Protein AF-A0A554R1F8-F1 (afdb_monomer)

pLDDT: mean 87.48, std 8.61, range [54.53, 96.75]

Solvent-accessible surface area (backbone atoms only — not comparable to full-atom values): 13982 Å² total; per-residue (Å²): 137,71,56,56,46,82,89,28,51,70,59,48,63,72,52,26,80,58,37,71,47,51,65,74,76,44,85,81,65,54,43,91,77,74,52,36,22,42,57,68,42,50,18,64,66,34,67,47,57,59,64,58,54,53,50,50,48,70,76,40,40,69,65,32,44,76,40,50,35,47,76,41,45,45,72,56,43,38,70,76,65,43,88,63,90,87,58,62,95,81,55,62,60,47,50,36,30,22,56,32,21,48,43,48,47,27,38,49,41,78,85,23,68,51,16,46,51,41,42,50,54,54,50,53,51,50,50,59,68,67,47,75,74,80,74,48,73,67,53,52,51,50,53,52,49,54,53,51,54,50,54,50,49,54,54,52,52,53,51,55,49,50,56,50,50,52,58,50,49,54,52,50,50,59,53,46,53,72,57,62,80,55,79,53,55,32,37,70,66,58,48,22,62,75,68,77,44,79,73,48,71,73,54,45,52,54,30,49,54,44,27,52,50,55,28,54,77,70,73,49,78,71,46,76,42,85,38,98,90,73,45,75,38,60,24,45,47,52,70,47,50,54,55,19,50,66,75,68,106

Foldseek 3Di:
DALQDPVNLVVLVVLLVVLVLLVVLDDQDAFPVLFKDWLVSLCVSQVHDSVLVVVCCVVVVPSLVVQPKDKDAPVVCCVVRNDDPPDDPPDRIIIIHGSSSSLSVLSNDPPGPSSVSSVVVSVVVVVVVVDDDPQDPVNVVVVVVVVVVVVVVVVVVVVVVVVVVVVVVVVVVVVVCVVPVPPQKDFLLRLCVVVVHDNDPVLSVQLLVQLVVLCVVVVHDWDWDQDPPPGTTTIDGSVSSVVSRVVSD

Nearest PDB structures (foldseek):
  3j6d-assembly1_a  TM=4.753E-01  e=1.857E+00  Salmonella enterica subsp. enterica serovar Typhimurium str. LT2
  8axn-assembly1_a  TM=4.458E-01  e=9.948E+00  Shigella flexneri
  5zhv-assembly1_B  TM=4.120E-01  e=7.029E+00  Mycobacterium tuberculosis H37Rv

Radius of gyration: 51.72 Å; Cα contacts (8 Å, |Δi|>4): 239; chains: 1; bounding box: 91×40×126 Å

Structure (mmCIF, N/CA/C/O backbone):
data_AF-A0A554R1F8-F1
#
_entry.id   AF-A0A554R1F8-F1
#
loop_
_atom_site.group_PDB
_atom_site.id
_atom_site.type_symbol
_atom_site.label_atom_id
_atom_site.label_alt_id
_atom_site.label_comp_id
_atom_site.label_asym_id
_atom_site.label_entity_id
_atom_site.label_seq_id
_atom_site.pdbx_PDB_ins_code
_atom_site.Cartn_x
_atom_site.Cartn_y
_atom_site.Cartn_z
_atom_site.occupancy
_atom_site.B_iso_or_equiv
_atom_site.auth_seq_id
_atom_site.auth_comp_id
_atom_site.auth_asym_id
_atom_site.auth_atom_id
_atom_site.pdbx_PDB_model_num
ATOM 1 N N . MET A 1 1 ? -14.638 -10.876 2.724 1.00 79.56 1 MET A N 1
ATOM 2 C CA . MET A 1 1 ? -13.528 -11.266 3.617 1.00 79.56 1 MET A CA 1
ATOM 3 C C . MET A 1 1 ? -14.027 -11.248 5.060 1.00 79.56 1 MET A C 1
ATOM 5 O O . MET A 1 1 ? -14.747 -10.320 5.399 1.00 79.56 1 MET A O 1
ATOM 9 N N . ASP A 1 2 ? -13.717 -12.256 5.884 1.00 88.19 2 ASP A N 1
ATOM 10 C CA . ASP A 1 2 ? -14.172 -12.319 7.287 1.00 88.19 2 ASP A CA 1
ATOM 11 C C . ASP A 1 2 ? -13.025 -11.958 8.246 1.00 88.19 2 ASP A C 1
ATOM 13 O O . ASP A 1 2 ? -12.029 -12.671 8.315 1.00 88.19 2 ASP A O 1
ATOM 17 N N . LEU A 1 3 ? -13.161 -10.845 8.975 1.00 89.25 3 LEU A N 1
ATOM 18 C CA . LEU A 1 3 ? -12.156 -10.347 9.928 1.00 89.25 3 LEU A CA 1
ATOM 19 C C . LEU A 1 3 ? -12.271 -10.984 11.328 1.00 89.25 3 LEU A C 1
ATOM 21 O O . LEU A 1 3 ? -11.397 -10.774 12.173 1.00 89.25 3 LEU A O 1
ATOM 25 N N . THR A 1 4 ? -13.325 -11.772 11.581 1.00 89.31 4 THR A N 1
ATOM 26 C C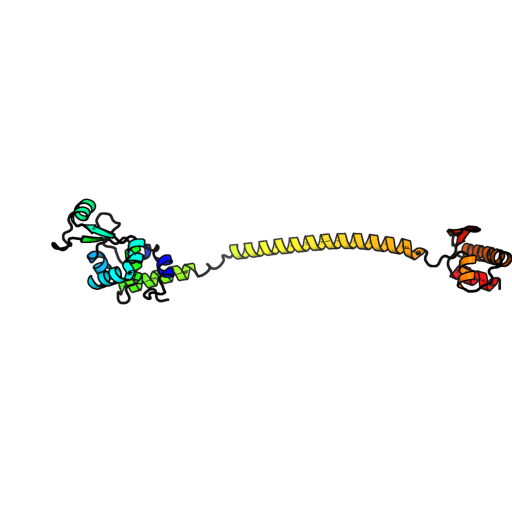A . THR A 1 4 ? -13.606 -12.362 12.903 1.00 89.31 4 THR A CA 1
ATOM 27 C C . THR A 1 4 ? -12.801 -13.631 13.179 1.00 89.31 4 THR A C 1
ATOM 29 O O . THR A 1 4 ? -12.685 -14.058 14.326 1.00 89.31 4 THR A O 1
ATOM 32 N N . ILE A 1 5 ? -12.223 -14.243 12.143 1.00 90.69 5 ILE A N 1
ATOM 33 C CA . ILE A 1 5 ? -11.449 -15.480 12.272 1.00 90.69 5 ILE A CA 1
ATOM 34 C C . ILE A 1 5 ? -10.016 -15.206 12.767 1.00 90.69 5 ILE A C 1
ATOM 36 O O . ILE A 1 5 ? -9.456 -14.141 12.489 1.00 90.69 5 ILE A O 1
ATOM 40 N N . PRO A 1 6 ? -9.364 -16.164 13.455 1.00 86.75 6 PRO A N 1
ATOM 41 C CA . PRO A 1 6 ? -7.981 -16.000 13.914 1.00 86.75 6 PRO A CA 1
ATOM 42 C C . PRO A 1 6 ? -6.971 -15.749 12.783 1.00 86.75 6 PRO A C 1
ATOM 44 O O . PRO A 1 6 ? -6.039 -14.970 12.953 1.00 86.75 6 PRO A O 1
ATOM 47 N N . ALA A 1 7 ? -7.183 -16.352 11.607 1.00 90.38 7 ALA A N 1
ATOM 48 C CA . ALA A 1 7 ? -6.293 -16.211 10.451 1.00 90.38 7 ALA A CA 1
ATOM 49 C C . ALA A 1 7 ? -6.264 -14.792 9.846 1.00 90.38 7 ALA A C 1
ATOM 51 O O . ALA A 1 7 ? -5.364 -14.484 9.073 1.00 90.38 7 ALA A O 1
ATOM 52 N N . ALA A 1 8 ? -7.221 -13.926 10.199 1.00 92.00 8 ALA A N 1
ATOM 53 C CA . ALA A 1 8 ? -7.337 -12.574 9.654 1.00 92.00 8 ALA A CA 1
ATOM 54 C C . ALA A 1 8 ? -6.498 -11.518 10.407 1.00 92.00 8 ALA A C 1
ATOM 56 O O . ALA A 1 8 ? -6.679 -10.318 10.189 1.00 92.00 8 ALA A O 1
ATOM 57 N N . ARG A 1 9 ? -5.610 -11.935 11.324 1.00 91.50 9 ARG A N 1
ATOM 58 C CA . ARG A 1 9 ? -4.831 -11.027 12.188 1.00 91.50 9 ARG A CA 1
ATOM 59 C C . ARG A 1 9 ? -4.054 -9.978 11.392 1.00 91.50 9 ARG A C 1
ATOM 61 O O . ARG A 1 9 ? -4.196 -8.793 11.666 1.00 91.50 9 ARG A O 1
ATOM 68 N N . THR A 1 10 ? -3.319 -10.391 10.360 1.00 92.44 10 THR A N 1
ATOM 69 C CA . THR A 1 10 ? -2.513 -9.479 9.530 1.00 92.44 10 THR A CA 1
ATOM 70 C C . THR A 1 10 ? -3.352 -8.370 8.898 1.00 92.44 10 THR A C 1
ATOM 72 O O . THR A 1 10 ? -2.946 -7.209 8.857 1.00 92.44 10 THR A O 1
ATOM 75 N N . GLN A 1 11 ? -4.549 -8.703 8.424 1.00 92.12 11 GLN A N 1
ATOM 76 C CA . GLN A 1 11 ? -5.418 -7.713 7.805 1.00 92.12 11 GLN A CA 1
ATOM 77 C C . GLN A 1 11 ? -6.085 -6.819 8.841 1.00 92.12 11 GLN A C 1
ATOM 79 O O . GLN A 1 11 ? -6.175 -5.610 8.629 1.00 92.12 11 GLN A O 1
ATOM 84 N N . ARG A 1 12 ? -6.455 -7.366 10.008 1.00 94.31 12 ARG A N 1
ATOM 85 C CA . ARG A 1 12 ? -6.868 -6.523 11.131 1.00 94.31 12 ARG A CA 1
ATOM 86 C C . ARG A 1 12 ? -5.765 -5.517 11.472 1.00 94.31 12 ARG A C 1
ATOM 88 O O . ARG A 1 12 ? -6.066 -4.345 11.657 1.00 94.31 12 ARG A O 1
ATOM 95 N N . ASP A 1 13 ? -4.493 -5.913 11.510 1.00 93.62 13 ASP A N 1
ATOM 96 C CA . ASP A 1 13 ? -3.368 -5.008 11.813 1.00 93.62 13 ASP A CA 1
ATOM 97 C C . ASP A 1 13 ? -3.264 -3.845 10.816 1.00 93.62 13 ASP A C 1
ATOM 99 O O . ASP A 1 13 ? -3.066 -2.703 11.225 1.00 93.62 13 ASP A O 1
ATOM 103 N N . THR A 1 14 ? -3.504 -4.104 9.529 1.00 92.69 14 THR A N 1
ATOM 104 C CA . THR A 1 14 ? -3.537 -3.055 8.492 1.00 92.69 14 THR A CA 1
ATOM 105 C C . THR A 1 14 ? -4.714 -2.090 8.679 1.00 92.69 14 THR A C 1
ATOM 107 O O . THR A 1 14 ? -4.581 -0.885 8.461 1.00 92.69 14 THR A O 1
ATOM 110 N N . LEU A 1 15 ? -5.865 -2.600 9.123 1.00 93.75 15 LEU A N 1
ATOM 111 C CA . LEU A 1 15 ? -7.097 -1.824 9.288 1.00 93.75 15 LEU A CA 1
ATOM 112 C C . LEU A 1 15 ? -7.220 -1.134 10.658 1.00 93.75 15 LEU A C 1
ATOM 114 O O . LEU A 1 15 ? -8.008 -0.201 10.790 1.00 93.75 15 LEU A O 1
ATOM 118 N N . ALA A 1 16 ? -6.425 -1.526 11.661 1.00 93.12 16 ALA A N 1
ATOM 119 C CA . ALA A 1 16 ? -6.465 -1.009 13.039 1.00 93.12 16 ALA A CA 1
ATOM 120 C C . ALA A 1 16 ? -6.498 0.519 13.119 1.00 93.12 16 ALA A C 1
ATOM 122 O O . ALA A 1 16 ? -7.211 1.108 13.929 1.00 93.12 16 ALA A O 1
ATOM 123 N N . ALA A 1 17 ? -5.664 1.146 12.288 1.00 93.31 17 ALA A N 1
ATOM 124 C CA . ALA A 1 17 ? -5.414 2.577 12.313 1.00 93.31 17 ALA A CA 1
ATOM 125 C C . ALA A 1 17 ? -6.583 3.398 11.745 1.00 93.31 17 ALA A C 1
ATOM 127 O O . ALA A 1 17 ? -6.616 4.610 11.948 1.00 93.31 17 ALA A O 1
ATOM 128 N N . ARG A 1 18 ? -7.550 2.755 11.074 1.00 93.62 18 ARG A N 1
ATOM 129 C CA . ARG A 1 18 ? -8.724 3.381 10.445 1.00 93.62 18 ARG A CA 1
ATOM 130 C C . ARG A 1 18 ? -9.818 3.716 11.463 1.00 93.62 18 ARG A C 1
ATOM 132 O O . ARG A 1 18 ? -10.974 3.308 11.339 1.00 93.62 18 ARG A O 1
ATOM 139 N N . THR A 1 19 ? -9.438 4.442 12.507 1.00 94.56 19 THR A N 1
ATOM 140 C CA . THR A 1 19 ? -10.312 4.764 13.642 1.00 94.56 19 THR A CA 1
ATOM 141 C C . THR A 1 19 ? -11.449 5.723 13.287 1.00 94.56 19 THR A C 1
ATOM 143 O O . THR A 1 19 ? -12.476 5.726 13.961 1.00 94.56 19 THR A O 1
ATOM 146 N N . GLU A 1 20 ? -11.315 6.479 12.194 1.00 93.12 20 GLU A N 1
ATOM 147 C CA . GLU A 1 20 ? -12.329 7.394 11.662 1.00 93.12 20 GLU A CA 1
ATOM 148 C C . GLU A 1 20 ? -13.642 6.693 11.288 1.00 93.12 20 GLU A C 1
ATOM 150 O O . GLU A 1 20 ? -14.685 7.335 11.173 1.00 93.12 20 GLU A O 1
ATOM 155 N N . VAL A 1 21 ? -13.613 5.371 11.093 1.00 94.69 21 VAL A N 1
ATOM 156 C CA . VAL A 1 21 ? -14.812 4.587 10.785 1.00 94.69 21 VAL A CA 1
ATOM 157 C C . VAL A 1 21 ? -15.778 4.544 11.967 1.00 94.69 21 VAL A C 1
ATOM 159 O O . VAL A 1 21 ? -16.986 4.498 11.748 1.00 94.69 21 VAL A O 1
ATOM 162 N N . LEU A 1 22 ? -15.280 4.611 13.204 1.00 94.62 22 LEU A N 1
ATOM 163 C CA . LEU A 1 22 ? -16.135 4.575 14.391 1.00 94.62 22 LEU A CA 1
ATOM 164 C C . LEU A 1 22 ? -17.116 5.757 14.415 1.00 94.62 22 LEU A C 1
ATOM 166 O O . LEU A 1 22 ? -18.306 5.539 14.631 1.00 94.62 22 LEU A O 1
ATOM 170 N N . ASP A 1 23 ? -16.649 6.969 14.088 1.00 93.31 23 ASP A N 1
ATOM 171 C CA . ASP A 1 23 ? -17.488 8.182 14.084 1.00 93.31 23 ASP A CA 1
ATOM 172 C C . ASP A 1 23 ? -18.551 8.168 12.979 1.00 93.31 23 ASP A C 1
ATOM 174 O O . ASP A 1 23 ? -19.590 8.812 13.107 1.00 93.31 23 ASP A O 1
ATOM 178 N N . LYS A 1 24 ? -18.303 7.440 11.882 1.00 91.56 24 LYS A N 1
ATOM 179 C CA . LYS A 1 24 ? -19.266 7.316 10.777 1.00 91.56 24 LYS A CA 1
ATOM 180 C C . LYS A 1 24 ? -20.461 6.446 11.141 1.00 91.56 24 LYS A C 1
ATOM 182 O O . LYS A 1 24 ? -21.525 6.620 10.557 1.00 91.56 24 LYS A O 1
ATOM 187 N N . VAL A 1 25 ? -20.275 5.501 12.062 1.00 93.00 25 VAL A N 1
ATOM 188 C CA . VAL A 1 25 ? -21.319 4.547 12.446 1.00 93.00 25 VAL A CA 1
ATOM 189 C C . VAL A 1 25 ? -22.163 5.093 13.591 1.00 93.00 25 VAL A C 1
ATOM 191 O O . VAL A 1 25 ? -23.389 5.016 13.541 1.00 93.00 25 VAL A O 1
ATOM 194 N N . LYS A 1 26 ? -21.528 5.623 14.641 1.00 90.56 26 LYS A N 1
ATOM 195 C CA . LYS A 1 26 ? -22.227 6.083 15.846 1.00 90.56 26 LYS A CA 1
ATOM 196 C C . LYS A 1 26 ? -21.359 7.077 16.614 1.00 90.56 26 LYS A C 1
ATOM 198 O O . LYS A 1 26 ? -20.135 7.026 16.549 1.00 90.56 26 LYS A O 1
ATOM 203 N N . VAL A 1 27 ? -21.991 7.967 17.377 1.00 90.00 27 VAL A N 1
ATOM 204 C CA . VAL A 1 27 ? -21.267 8.887 18.265 1.00 90.00 27 VAL A CA 1
ATOM 205 C C . VAL A 1 27 ? -20.600 8.087 19.385 1.00 90.00 27 VAL A C 1
ATOM 207 O O . VAL A 1 27 ? -21.260 7.318 20.088 1.00 90.00 27 VAL A O 1
ATOM 210 N N . LEU A 1 28 ? -19.288 8.262 19.543 1.00 88.50 28 LEU A N 1
ATOM 211 C CA . LEU A 1 28 ? -18.518 7.643 20.617 1.00 88.50 28 LEU A CA 1
ATOM 212 C C . LEU A 1 28 ? -18.782 8.363 21.941 1.00 88.50 28 LEU A C 1
ATOM 214 O O . LEU A 1 28 ? -18.666 9.582 22.029 1.00 88.50 28 LEU A O 1
ATOM 218 N N . SER A 1 29 ? -19.089 7.597 22.986 1.00 87.00 29 SER A N 1
ATOM 219 C CA . SER A 1 29 ? -19.040 8.094 24.361 1.00 87.00 29 SER A CA 1
ATOM 220 C C . SER A 1 29 ? -17.650 7.806 24.913 1.00 87.00 29 SER A C 1
ATOM 222 O O . SER A 1 29 ? -17.340 6.658 25.232 1.00 87.00 29 SER A O 1
ATOM 224 N N . LEU A 1 30 ? -16.814 8.838 24.961 1.00 90.19 30 LEU A N 1
ATOM 225 C CA . LEU A 1 30 ? -15.466 8.772 25.516 1.00 90.19 30 LEU A CA 1
ATOM 226 C C . LEU A 1 30 ? -15.447 9.335 26.941 1.00 90.19 30 LEU A C 1
ATOM 228 O O . LEU A 1 30 ? -16.434 9.882 27.442 1.00 90.19 30 LEU A O 1
ATOM 232 N N . LEU A 1 31 ? -14.333 9.117 27.620 1.00 91.00 31 LEU A N 1
ATOM 233 C CA . LEU A 1 31 ? -13.996 9.732 28.892 1.00 91.00 31 LEU A CA 1
ATOM 234 C C . LEU A 1 31 ? -13.731 11.236 28.709 1.00 91.00 31 LEU A C 1
ATOM 236 O O . LEU A 1 31 ? -13.584 11.694 27.577 1.00 91.00 31 LEU A O 1
ATOM 240 N N . PRO A 1 32 ? -13.649 12.019 29.804 1.00 87.56 32 PRO A N 1
ATOM 241 C CA . PRO A 1 32 ? -13.413 13.467 29.731 1.00 87.56 32 PRO A CA 1
ATOM 242 C C . PRO A 1 32 ? -12.126 13.891 29.006 1.00 87.56 32 PRO A C 1
ATOM 244 O O . PRO A 1 32 ? -11.935 15.075 28.755 1.00 87.56 32 PRO A O 1
ATOM 247 N N . ASP A 1 33 ? -11.234 12.946 28.711 1.00 88.94 33 ASP A N 1
ATOM 248 C CA . ASP A 1 33 ? -9.998 13.166 27.967 1.00 88.94 33 ASP A CA 1
ATOM 249 C C . ASP A 1 33 ? -10.157 13.049 26.440 1.00 88.94 33 ASP A C 1
ATOM 251 O O . ASP A 1 33 ? -9.172 13.205 25.724 1.00 88.94 33 ASP A O 1
ATOM 255 N N . ASP A 1 34 ? -11.357 12.728 25.943 1.00 87.31 34 ASP A N 1
ATOM 256 C CA . ASP A 1 34 ? -11.679 12.492 24.529 1.00 87.31 34 ASP A CA 1
ATOM 257 C C . ASP A 1 34 ? -10.821 11.412 23.836 1.00 87.31 34 ASP A C 1
ATOM 259 O O . ASP A 1 34 ? -10.779 11.319 22.604 1.00 87.31 34 ASP A O 1
ATOM 263 N N . MET A 1 35 ? -10.147 10.547 24.602 1.00 91.06 35 MET A N 1
ATOM 264 C CA . MET A 1 35 ? -9.220 9.547 24.059 1.00 91.06 35 MET A CA 1
ATOM 265 C C . MET A 1 35 ? -9.577 8.116 24.443 1.00 91.06 35 MET A C 1
ATOM 267 O O . MET A 1 35 ? -9.369 7.204 23.633 1.00 91.06 35 MET A O 1
ATOM 271 N N . HIS A 1 36 ? -10.098 7.901 25.651 1.00 94.38 36 HIS A N 1
ATOM 272 C CA . HIS A 1 36 ? -10.341 6.565 26.188 1.00 94.38 36 HIS A CA 1
ATOM 273 C C . HIS A 1 36 ? -11.832 6.294 26.409 1.00 94.38 36 HIS A C 1
ATOM 275 O O . HIS A 1 36 ? -12.628 7.203 26.606 1.00 94.38 36 HIS A O 1
ATOM 281 N N . ALA A 1 37 ? -12.209 5.020 26.408 1.00 94.06 37 ALA A N 1
ATOM 282 C CA . ALA A 1 37 ? -13.533 4.535 26.775 1.00 94.06 37 ALA A CA 1
ATOM 283 C C . ALA A 1 37 ? -13.415 3.391 27.791 1.00 94.06 37 ALA A C 1
ATOM 285 O O . ALA A 1 37 ? -12.472 2.594 27.728 1.00 94.06 37 ALA A O 1
ATOM 286 N N . THR A 1 38 ? -14.376 3.278 28.709 1.00 93.94 38 THR A N 1
ATOM 287 C CA . THR A 1 38 ? -14.475 2.130 29.624 1.00 93.94 38 THR A CA 1
ATOM 288 C C . THR A 1 38 ? -15.169 0.939 28.965 1.00 93.94 38 THR A C 1
ATOM 290 O O . THR A 1 38 ? -15.816 1.063 27.925 1.00 93.94 38 THR A O 1
ATOM 293 N N . THR A 1 39 ? -15.091 -0.236 29.594 1.00 93.88 39 THR A N 1
ATOM 294 C CA . THR A 1 39 ? -15.799 -1.442 29.121 1.00 93.88 39 THR A CA 1
ATOM 295 C C . THR A 1 39 ? -17.301 -1.201 28.944 1.00 93.88 39 THR A C 1
ATOM 297 O O . THR A 1 39 ? -17.891 -1.666 27.975 1.00 93.88 39 THR A O 1
ATOM 300 N N . GLU A 1 40 ? -17.925 -0.452 29.850 1.00 92.06 40 GLU A N 1
ATOM 301 C CA . GLU A 1 40 ? -19.351 -0.123 29.821 1.00 92.06 40 GLU A CA 1
ATOM 302 C C . GLU A 1 40 ? -19.696 0.806 28.647 1.00 92.06 40 GLU A C 1
ATO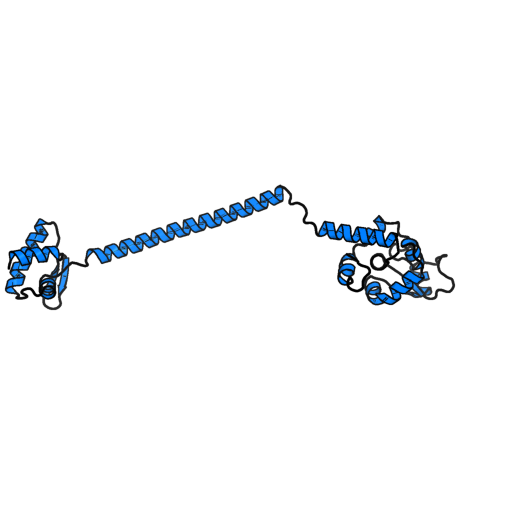M 304 O O . GLU A 1 40 ? -20.699 0.598 27.959 1.00 92.06 40 GLU A O 1
ATOM 309 N N . GLN A 1 41 ? -18.846 1.801 28.368 1.00 93.62 41 GLN A N 1
ATOM 310 C CA . GLN A 1 41 ? -19.007 2.685 27.209 1.00 93.62 41 GLN A CA 1
ATOM 311 C C . GLN A 1 41 ? -18.843 1.914 25.894 1.00 93.62 41 GLN A C 1
ATOM 313 O O . GLN A 1 41 ? -19.649 2.071 24.978 1.00 93.62 41 GLN A O 1
ATOM 318 N N . VAL A 1 42 ? -17.855 1.016 25.820 1.00 95.12 42 VAL A N 1
ATOM 319 C CA . VAL A 1 42 ? -17.630 0.144 24.657 1.00 95.12 42 VAL A CA 1
ATOM 320 C C . VAL A 1 42 ? -18.804 -0.823 24.447 1.00 95.12 42 VAL A C 1
ATOM 322 O O . VAL A 1 42 ? -19.236 -1.012 23.310 1.00 95.12 42 VAL A O 1
ATOM 325 N N . ALA A 1 43 ? -19.365 -1.388 25.522 1.00 94.56 43 ALA A N 1
ATOM 326 C CA . ALA A 1 43 ? -20.538 -2.272 25.476 1.00 94.56 43 ALA A CA 1
ATOM 327 C C . ALA A 1 43 ? -21.752 -1.549 24.905 1.00 94.56 43 ALA A C 1
ATOM 329 O O . ALA A 1 43 ? -22.410 -2.036 23.987 1.00 94.56 43 ALA A O 1
ATOM 330 N N . THR A 1 44 ? -21.985 -0.336 25.402 1.00 94.62 44 THR A N 1
ATOM 331 C CA . THR A 1 44 ? -23.069 0.536 24.946 1.00 94.62 44 THR A CA 1
ATOM 332 C C . THR A 1 44 ? -22.889 0.936 23.481 1.00 94.62 44 THR A C 1
ATOM 334 O O . THR A 1 44 ? -23.851 0.954 22.711 1.00 94.62 44 THR A O 1
ATOM 337 N N . PHE A 1 45 ? -21.654 1.235 23.067 1.00 95.00 45 PHE A N 1
ATOM 338 C CA . PHE A 1 45 ? -21.351 1.600 21.687 1.00 95.00 45 PHE A CA 1
ATOM 339 C C . PHE A 1 45 ? -21.646 0.448 20.724 1.00 95.00 45 PHE A C 1
ATOM 341 O O . PHE A 1 45 ? -22.378 0.647 19.758 1.00 95.00 45 PHE A O 1
ATOM 348 N N . PHE A 1 46 ? -21.120 -0.749 21.008 1.00 96.06 46 PHE A N 1
ATOM 349 C CA . PHE A 1 46 ? -21.277 -1.921 20.144 1.00 96.06 46 PHE A CA 1
ATOM 350 C C . PHE A 1 46 ? -22.592 -2.681 20.340 1.00 96.06 46 PHE A C 1
ATOM 352 O O . PHE A 1 46 ? -22.847 -3.614 19.582 1.00 96.06 46 PHE A O 1
ATOM 359 N N . GLU A 1 47 ? -23.427 -2.290 21.302 1.00 95.06 47 GLU A N 1
ATOM 360 C CA . GLU A 1 47 ? -24.698 -2.962 21.609 1.00 95.06 47 GLU A CA 1
ATOM 361 C C . GLU A 1 47 ? -24.480 -4.448 21.939 1.00 95.06 47 GLU A C 1
ATOM 363 O O . GLU A 1 47 ? -25.129 -5.339 21.394 1.00 95.06 47 GLU A O 1
ATOM 368 N N . VAL A 1 48 ? -23.504 -4.708 22.814 1.00 95.69 48 VAL A N 1
ATOM 369 C CA . VAL A 1 48 ? -23.131 -6.049 23.286 1.00 95.69 48 VAL A CA 1
ATOM 370 C C . VAL A 1 48 ? -23.080 -6.097 24.802 1.00 95.69 48 VAL A C 1
ATOM 372 O O . VAL A 1 48 ? -22.872 -5.080 25.463 1.00 95.69 48 VAL A O 1
ATOM 375 N N . ASP A 1 49 ? -23.180 -7.300 25.357 1.00 94.69 49 ASP A N 1
ATOM 376 C CA . ASP A 1 49 ? -22.959 -7.510 26.780 1.00 94.69 49 ASP A CA 1
ATOM 377 C C . ASP A 1 49 ? -21.498 -7.260 27.172 1.00 94.69 49 ASP A C 1
ATOM 379 O O . ASP A 1 49 ? -20.554 -7.605 26.454 1.00 94.69 49 ASP A O 1
ATOM 383 N N . VAL A 1 50 ? -21.300 -6.729 28.380 1.00 93.12 50 VAL A N 1
ATOM 384 C CA . VAL A 1 50 ? -19.969 -6.505 28.972 1.00 93.12 50 VAL A CA 1
ATOM 385 C C . VAL A 1 50 ? -19.142 -7.799 29.003 1.00 93.12 50 VAL A C 1
ATOM 387 O O . VAL A 1 50 ? -17.925 -7.766 28.807 1.00 93.12 50 VAL A O 1
ATOM 390 N N . GLU A 1 51 ? -19.792 -8.951 29.186 1.00 93.75 51 GLU A N 1
ATOM 391 C CA . GLU A 1 51 ? -19.138 -10.264 29.160 1.00 93.75 51 GLU A CA 1
ATOM 392 C C . GLU A 1 51 ? -18.560 -10.618 27.786 1.00 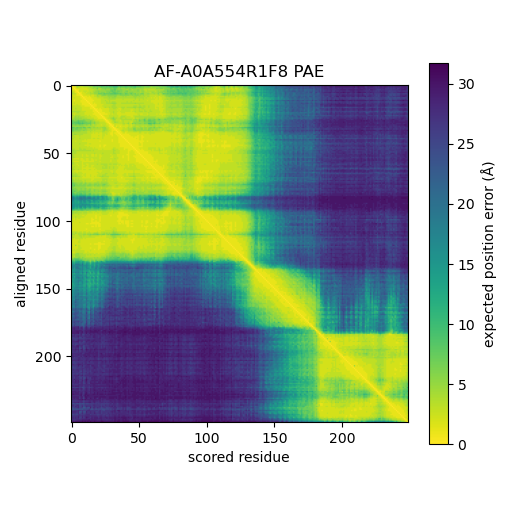93.75 51 GLU A C 1
ATOM 394 O O . GLU A 1 51 ? -17.481 -11.210 27.712 1.00 93.75 51 GLU A O 1
ATOM 399 N N . ALA A 1 52 ? -19.197 -10.190 26.691 1.00 94.44 52 ALA A N 1
ATOM 400 C CA . ALA A 1 52 ? -18.653 -10.388 25.352 1.00 94.44 52 ALA A CA 1
ATOM 401 C C . ALA A 1 52 ? -17.327 -9.630 25.189 1.00 94.44 52 ALA A C 1
ATOM 403 O O . ALA A 1 52 ? -16.347 -10.186 24.690 1.00 94.44 52 ALA A O 1
ATOM 404 N N . ILE A 1 53 ? -17.247 -8.389 25.684 1.00 94.75 53 ILE A N 1
ATOM 405 C CA . ILE A 1 53 ? -15.991 -7.622 25.664 1.00 94.75 53 ILE A CA 1
ATOM 406 C C . ILE A 1 53 ? -14.924 -8.327 26.495 1.00 94.75 53 ILE A C 1
ATOM 408 O O . ILE A 1 53 ? -13.810 -8.526 26.012 1.00 94.75 53 ILE A O 1
ATOM 412 N N . ARG A 1 54 ? -15.253 -8.737 27.726 1.00 94.06 54 ARG A N 1
ATOM 413 C CA . ARG A 1 54 ? -14.309 -9.439 28.611 1.00 94.06 54 ARG A CA 1
ATOM 414 C C . ARG A 1 54 ? -13.771 -10.712 27.966 1.00 94.06 54 ARG A C 1
ATOM 416 O O . ARG A 1 54 ? -12.572 -10.976 28.054 1.00 94.06 54 ARG A O 1
ATOM 423 N N . TRP A 1 55 ? -14.627 -11.470 27.281 1.00 95.19 55 TRP A N 1
ATOM 424 C CA . TRP A 1 55 ? -14.221 -12.656 26.536 1.00 95.19 55 TRP A CA 1
ATOM 425 C C . TRP A 1 55 ? -13.224 -12.312 25.423 1.00 95.19 55 TRP A C 1
ATOM 427 O O . TRP A 1 55 ? -12.151 -12.913 25.355 1.00 95.19 55 TRP A O 1
ATOM 437 N N . HIS A 1 56 ? -13.517 -11.301 24.600 1.00 94.75 56 HIS A N 1
ATOM 438 C CA . HIS A 1 56 ? -12.619 -10.890 23.518 1.00 94.75 56 HIS A CA 1
ATOM 439 C C . HIS A 1 56 ? -11.288 -10.333 24.029 1.00 94.75 56 HIS A C 1
ATOM 441 O O . HIS A 1 56 ? -10.247 -10.664 23.461 1.00 94.75 56 HIS A O 1
ATOM 447 N N . VAL A 1 57 ? -11.308 -9.562 25.119 1.00 95.25 57 VAL A N 1
ATOM 448 C CA . VAL A 1 57 ? -10.104 -9.087 25.815 1.00 95.25 57 VAL A CA 1
ATOM 449 C C . VAL A 1 57 ? -9.254 -10.257 26.289 1.00 95.25 57 VAL A C 1
ATOM 451 O O . VAL A 1 57 ? -8.043 -10.252 26.095 1.00 95.25 57 VAL A O 1
ATOM 454 N N . LYS A 1 58 ? -9.876 -11.279 26.885 1.00 95.12 58 LYS A N 1
ATOM 455 C CA . LYS A 1 58 ? -9.166 -12.467 27.362 1.00 95.12 58 LYS A CA 1
ATOM 456 C C . LYS A 1 58 ? -8.531 -13.252 26.212 1.00 95.12 58 LYS A C 1
ATOM 458 O O . LYS A 1 58 ? -7.395 -13.690 26.349 1.00 95.12 58 LYS A O 1
ATOM 463 N N . MET A 1 59 ? -9.250 -13.431 25.105 1.00 94.06 59 MET A N 1
ATOM 464 C CA . MET A 1 59 ? -8.790 -14.253 23.978 1.00 94.06 59 MET A CA 1
ATOM 465 C C . MET A 1 59 ? -7.787 -13.545 23.061 1.00 94.06 59 MET A C 1
ATOM 467 O O . MET A 1 59 ? -6.991 -14.214 22.415 1.00 94.06 59 MET A O 1
ATOM 471 N N . ASN A 1 60 ? -7.809 -12.211 22.997 1.00 94.19 60 ASN A N 1
ATOM 472 C CA . ASN A 1 60 ? -7.025 -11.423 22.035 1.00 94.19 60 ASN A CA 1
ATOM 473 C C . ASN A 1 60 ? -6.202 -10.330 22.734 1.00 94.19 60 ASN A C 1
AT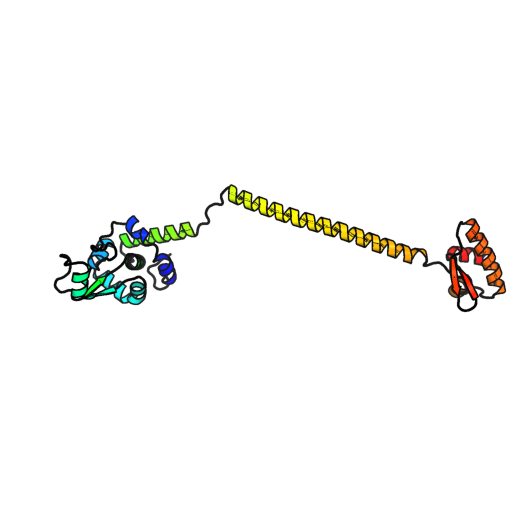OM 475 O O . ASN A 1 60 ? -6.022 -9.236 22.196 1.00 94.19 60 ASN A O 1
ATOM 479 N N . ARG A 1 61 ? -5.740 -10.613 23.959 1.00 94.25 61 ARG A N 1
ATOM 480 C CA . ARG A 1 61 ? -5.109 -9.625 24.842 1.00 94.25 61 ARG A CA 1
ATOM 481 C C . ARG A 1 61 ? -3.919 -8.925 24.193 1.00 94.25 61 ARG A C 1
ATOM 483 O O . ARG A 1 61 ? -3.859 -7.705 24.231 1.00 94.25 61 ARG A O 1
ATOM 490 N N . GLU A 1 62 ? -3.026 -9.686 23.565 1.00 94.25 62 GLU A N 1
ATOM 491 C CA . GLU A 1 62 ? -1.820 -9.149 22.923 1.00 94.25 62 GLU A CA 1
ATOM 492 C C . GLU A 1 62 ? -2.144 -8.150 21.803 1.00 94.25 62 GLU A C 1
ATOM 494 O O . GLU A 1 62 ? -1.558 -7.072 21.755 1.00 94.25 62 GLU A O 1
ATOM 499 N N . GLU A 1 63 ? -3.100 -8.482 20.920 1.00 94.06 63 GLU A N 1
ATOM 500 C CA . GLU A 1 63 ? -3.528 -7.572 19.845 1.00 94.06 63 GLU A CA 1
ATOM 501 C C . GLU A 1 63 ? -4.097 -6.278 20.438 1.00 94.06 63 GLU A C 1
ATOM 503 O O . GLU A 1 63 ? -3.740 -5.182 20.012 1.00 94.06 63 GLU A O 1
ATOM 508 N N . LEU A 1 64 ? -4.943 -6.395 21.464 1.00 96.06 64 LEU A N 1
ATOM 509 C CA . LEU A 1 64 ? -5.588 -5.245 22.089 1.00 96.06 64 LEU A CA 1
ATOM 510 C C . LEU A 1 64 ? -4.594 -4.357 22.842 1.00 96.06 64 LEU A C 1
ATOM 512 O O . LEU A 1 64 ? -4.664 -3.138 22.701 1.00 96.06 64 LEU A O 1
ATOM 516 N N . GLU A 1 65 ? -3.669 -4.933 23.612 1.00 96.12 65 GLU A N 1
ATOM 517 C CA . GLU A 1 65 ? -2.628 -4.174 24.320 1.00 96.12 65 GLU A CA 1
ATOM 518 C C . GLU A 1 65 ? -1.728 -3.426 23.330 1.00 96.12 65 GLU A C 1
ATOM 520 O O . GLU A 1 65 ? -1.460 -2.241 23.526 1.00 96.12 65 GLU A O 1
ATOM 525 N N . SER A 1 66 ? -1.354 -4.064 22.212 1.00 94.81 66 SER A N 1
ATOM 526 C CA . SER A 1 66 ? -0.580 -3.411 21.143 1.00 94.81 66 SER A CA 1
ATOM 527 C C . SER A 1 66 ? -1.324 -2.248 20.475 1.00 94.81 66 SER A C 1
ATOM 529 O O . SER A 1 66 ? -0.708 -1.292 20.003 1.00 94.81 66 SER A O 1
ATOM 531 N N . ASP A 1 67 ? -2.655 -2.305 20.482 1.00 94.75 67 ASP A N 1
ATOM 532 C CA . ASP A 1 67 ? -3.536 -1.282 19.933 1.00 94.75 67 ASP A CA 1
ATOM 533 C C . ASP A 1 67 ? -3.911 -0.199 20.964 1.00 94.75 67 ASP A C 1
ATOM 535 O O . ASP A 1 67 ? -4.570 0.774 20.601 1.00 94.75 67 ASP A O 1
ATOM 539 N N . GLY A 1 68 ? -3.443 -0.301 22.215 1.00 93.56 68 GLY A N 1
ATOM 540 C CA . GLY A 1 68 ? -3.617 0.708 23.268 1.00 93.56 68 GLY A CA 1
ATOM 541 C C . GLY A 1 68 ? -4.691 0.391 24.311 1.00 93.56 68 GLY A C 1
ATOM 542 O O . GLY A 1 68 ? -5.153 1.292 25.011 1.00 93.56 68 GLY A O 1
ATOM 543 N N . TYR A 1 69 ? -5.090 -0.875 24.438 1.00 96.69 69 TYR A N 1
ATOM 544 C CA . TYR A 1 69 ? -5.821 -1.360 25.606 1.00 96.69 69 TYR A CA 1
ATOM 545 C C . TYR A 1 69 ? -4.919 -1.364 26.844 1.00 96.69 69 TYR A C 1
ATOM 547 O O . TYR A 1 69 ? -3.816 -1.911 26.814 1.00 96.69 69 TYR A O 1
ATOM 555 N N . ARG A 1 70 ? -5.403 -0.812 27.960 1.00 95.69 70 ARG A N 1
ATOM 556 C CA . ARG A 1 70 ? -4.708 -0.886 29.254 1.00 95.69 70 ARG A CA 1
ATOM 557 C C . ARG A 1 70 ? -5.679 -1.053 30.412 1.00 95.69 70 ARG A C 1
ATOM 559 O O . ARG A 1 70 ? -6.850 -0.699 30.316 1.00 95.69 70 ARG A O 1
ATOM 566 N N . ILE A 1 71 ? -5.181 -1.574 31.528 1.00 94.94 71 ILE A N 1
ATOM 567 C CA . ILE A 1 71 ? -5.931 -1.682 32.782 1.00 94.94 71 ILE A CA 1
ATOM 568 C C . ILE A 1 71 ? -5.275 -0.760 33.804 1.00 94.94 71 ILE A C 1
ATOM 570 O O . ILE A 1 71 ? -4.067 -0.838 34.016 1.00 94.94 71 ILE A O 1
ATOM 574 N N . VAL A 1 72 ? -6.070 0.086 34.451 1.00 93.50 72 VAL A N 1
ATOM 575 C CA . VAL A 1 72 ? -5.622 0.985 35.522 1.00 93.50 72 VAL A CA 1
ATOM 576 C C . VAL A 1 72 ? -6.334 0.653 36.829 1.00 93.50 72 VAL A C 1
ATOM 578 O O . VAL A 1 72 ? -7.439 0.106 36.831 1.00 93.50 72 VAL A O 1
ATOM 581 N N . THR A 1 73 ? -5.710 0.960 37.965 1.00 92.50 73 THR A N 1
ATOM 582 C CA . THR A 1 73 ? -6.399 0.885 39.258 1.00 92.50 73 THR A CA 1
ATOM 583 C C . THR A 1 73 ? -7.392 2.031 39.388 1.00 92.50 73 THR A C 1
ATOM 585 O O . THR A 1 73 ? -7.219 3.095 38.793 1.00 92.50 73 THR A O 1
ATOM 588 N N . ARG A 1 74 ? -8.416 1.839 40.223 1.00 89.31 74 ARG A N 1
ATOM 589 C CA . ARG A 1 74 ? -9.411 2.880 40.506 1.00 89.31 74 ARG A CA 1
ATOM 590 C C . ARG A 1 74 ? -8.787 4.200 40.970 1.00 89.31 74 ARG A C 1
ATOM 592 O O . ARG A 1 74 ? -9.202 5.250 40.508 1.00 89.31 74 ARG A O 1
ATOM 599 N N . SER A 1 75 ? -7.765 4.143 41.823 1.00 88.31 75 SER A N 1
ATOM 600 C CA . SER A 1 75 ? -7.076 5.339 42.322 1.00 88.31 75 SER A CA 1
ATOM 601 C C . SER A 1 75 ? -6.432 6.169 41.207 1.00 88.31 75 SER A C 1
ATOM 603 O O . SER A 1 75 ? -6.559 7.390 41.192 1.00 88.31 75 SER A O 1
ATOM 605 N N . ILE A 1 76 ? -5.762 5.506 40.258 1.00 89.81 76 ILE A N 1
ATOM 606 C CA . ILE A 1 76 ? -5.134 6.163 39.105 1.00 89.81 76 ILE A CA 1
ATOM 607 C C . ILE A 1 76 ? -6.218 6.730 38.193 1.00 89.81 76 ILE A C 1
ATOM 609 O O . ILE A 1 76 ? -6.138 7.885 37.792 1.00 89.81 76 ILE A O 1
ATOM 613 N N . PHE A 1 77 ? -7.267 5.949 37.932 1.00 90.19 77 PHE A N 1
ATOM 614 C CA . PHE A 1 77 ? -8.391 6.387 37.116 1.00 90.19 77 PHE A CA 1
ATOM 615 C C . PHE A 1 77 ? -9.059 7.652 37.666 1.00 90.19 77 PHE A C 1
ATOM 617 O O . PHE A 1 77 ? -9.249 8.610 36.930 1.00 90.19 77 PHE A O 1
ATOM 624 N N . GLU A 1 78 ? -9.391 7.675 38.959 1.00 88.88 78 GLU A N 1
ATOM 625 C CA . GLU A 1 78 ? -10.044 8.827 39.592 1.00 88.88 78 GLU A CA 1
ATOM 626 C C . GLU A 1 78 ? -9.147 10.073 39.577 1.00 88.88 78 GLU A C 1
ATOM 628 O O . GLU A 1 78 ? -9.655 11.191 39.537 1.00 88.88 78 GLU A O 1
ATOM 633 N N . THR A 1 79 ? -7.825 9.886 39.552 1.00 88.50 79 THR A N 1
ATOM 634 C CA . THR A 1 79 ? -6.853 10.980 39.413 1.00 88.50 79 THR A CA 1
ATOM 635 C C . THR A 1 79 ? -6.783 11.503 37.975 1.00 88.50 79 THR A C 1
ATOM 637 O O . THR A 1 79 ? -6.716 12.712 37.777 1.00 88.50 79 THR A O 1
ATOM 640 N N . GLU A 1 80 ? -6.797 10.616 36.973 1.00 87.50 80 GLU A N 1
ATOM 641 C CA . GLU A 1 80 ? -6.687 10.979 35.549 1.00 87.50 80 GLU A CA 1
ATOM 642 C C . GLU A 1 80 ? -8.009 11.516 34.963 1.00 87.50 80 GLU A C 1
ATOM 644 O O . GLU A 1 80 ? -7.989 12.451 34.168 1.00 87.50 80 GLU A O 1
ATOM 649 N N . PHE A 1 81 ? -9.156 10.953 35.359 1.00 86.00 81 PHE A N 1
ATOM 650 C CA . PHE A 1 81 ? -10.459 11.178 34.708 1.00 86.00 81 PHE A CA 1
ATOM 651 C C . PHE A 1 81 ? -11.559 11.684 35.650 1.00 86.00 81 PHE A C 1
ATOM 653 O O . PHE A 1 81 ? -12.658 12.006 35.195 1.00 86.00 81 PHE A O 1
ATOM 660 N N . GLY A 1 82 ? -11.293 11.753 36.956 1.00 82.88 82 GLY A N 1
ATOM 661 C CA . GLY A 1 82 ? -12.291 12.086 37.969 1.00 82.88 82 GLY A CA 1
ATOM 662 C C . GLY A 1 82 ? -13.198 10.912 38.355 1.00 82.88 82 GLY A C 1
ATOM 663 O O . GLY A 1 82 ? -13.061 9.781 37.885 1.00 82.88 82 GLY A O 1
ATOM 664 N N . SER A 1 83 ? -14.139 11.180 39.262 1.00 77.56 83 SER A N 1
ATOM 665 C CA . SER A 1 83 ? -15.105 10.178 39.723 1.00 77.56 83 SER A CA 1
ATOM 666 C C . SER A 1 83 ? -16.289 10.098 38.764 1.00 77.56 83 SER A C 1
ATOM 668 O O . SER A 1 83 ? -17.016 11.077 38.584 1.00 77.56 83 SER A O 1
ATOM 670 N N . LEU A 1 84 ? -16.497 8.929 38.158 1.00 69.56 84 LEU A N 1
ATOM 671 C CA . LEU A 1 84 ? -17.633 8.676 37.275 1.00 69.56 84 LEU A CA 1
ATOM 672 C C . LEU A 1 84 ? -18.728 7.889 37.992 1.00 69.56 84 LEU A C 1
ATOM 674 O O . LEU A 1 84 ? -18.474 6.872 38.636 1.00 69.56 84 LEU A O 1
ATOM 678 N N . SER A 1 85 ? -19.971 8.336 37.820 1.00 65.06 85 SER A N 1
ATOM 679 C CA . SER A 1 85 ? -21.160 7.762 38.458 1.00 65.06 85 SER A CA 1
ATOM 680 C C . SER A 1 85 ? -21.571 6.392 37.908 1.00 65.06 85 SER A C 1
ATOM 682 O O . SER A 1 85 ? -22.268 5.648 38.592 1.00 65.06 85 SER A O 1
ATOM 684 N N . ASN A 1 86 ? -21.139 6.038 36.696 1.00 70.81 86 ASN A N 1
ATOM 685 C CA . ASN A 1 86 ? -21.453 4.765 36.039 1.00 70.81 86 ASN A CA 1
ATOM 686 C C . ASN A 1 86 ? -20.449 3.640 36.349 1.00 70.81 86 ASN A C 1
ATOM 688 O O . ASN A 1 86 ? -20.645 2.512 35.898 1.00 70.81 86 ASN A O 1
ATOM 692 N N . LEU A 1 87 ? -19.386 3.914 37.110 1.00 74.81 87 LEU A N 1
ATOM 693 C CA . LEU A 1 87 ? -18.446 2.883 37.537 1.00 74.81 87 LEU A CA 1
ATOM 694 C C . LEU A 1 87 ? -19.029 2.064 38.687 1.00 74.81 87 LEU A C 1
ATOM 696 O O . LEU A 1 87 ? -19.506 2.607 39.685 1.00 74.81 87 LEU A O 1
ATOM 700 N N . SER A 1 88 ? -18.915 0.738 38.593 1.00 73.38 88 SER A N 1
ATOM 701 C CA . SER A 1 88 ? -19.308 -0.139 39.696 1.00 73.38 88 SER A CA 1
ATOM 702 C C . SER A 1 88 ? -18.523 0.214 40.973 1.00 73.38 88 SER A C 1
ATOM 704 O O . SER A 1 88 ? -17.287 0.283 40.939 1.00 73.38 88 SER A O 1
ATOM 706 N N . PRO A 1 89 ? -19.187 0.371 42.136 1.00 70.31 89 PRO A N 1
ATOM 707 C CA . PRO A 1 89 ? -18.517 0.619 43.416 1.00 70.31 89 PRO A CA 1
ATOM 708 C C . PRO A 1 89 ? -17.480 -0.453 43.785 1.00 70.31 89 PRO A C 1
ATOM 710 O O . PRO A 1 89 ? -16.541 -0.187 44.527 1.00 70.31 89 PRO A O 1
ATOM 713 N N . GLN A 1 90 ? -17.628 -1.666 43.247 1.00 74.69 90 GLN A N 1
ATOM 714 C CA . GLN A 1 90 ? -16.770 -2.816 43.540 1.00 74.69 90 GLN A CA 1
ATOM 715 C C . GLN A 1 90 ? -15.600 -2.969 42.553 1.00 74.69 90 GLN A C 1
ATOM 717 O O . GLN A 1 90 ? -14.699 -3.776 42.793 1.00 74.69 90 GLN A O 1
ATOM 722 N N . ALA A 1 91 ? -15.582 -2.211 41.451 1.00 78.50 91 ALA A N 1
ATOM 723 C CA . ALA A 1 91 ? -14.520 -2.296 40.455 1.00 78.50 91 ALA A CA 1
ATOM 724 C C . ALA A 1 91 ? -13.206 -1.728 41.018 1.00 78.50 91 ALA A C 1
ATOM 726 O O . ALA A 1 91 ? -13.068 -0.526 41.242 1.00 78.50 91 ALA A O 1
ATOM 727 N N . ARG A 1 92 ? -12.225 -2.609 41.254 1.00 85.00 92 ARG A N 1
ATOM 728 C CA . ARG A 1 92 ? -10.867 -2.232 41.702 1.00 85.00 92 ARG A CA 1
ATOM 729 C C . ARG A 1 92 ? -9.949 -1.833 40.546 1.00 85.00 92 ARG A C 1
ATOM 731 O O . ARG A 1 92 ? -8.975 -1.109 40.750 1.00 85.00 92 ARG A O 1
ATOM 738 N N . GLN A 1 93 ? -10.255 -2.331 39.354 1.00 89.62 93 GLN A N 1
ATOM 739 C CA . GLN A 1 93 ? -9.505 -2.117 38.126 1.00 89.62 93 GLN A CA 1
ATOM 740 C C . GLN A 1 93 ? -10.470 -1.729 37.013 1.00 89.62 93 GLN A C 1
ATOM 742 O O . GLN A 1 93 ? -11.573 -2.272 36.933 1.00 89.62 93 GLN A O 1
ATOM 747 N N . ILE A 1 94 ? -10.043 -0.797 36.170 1.00 91.94 94 ILE A N 1
ATOM 748 C CA . ILE A 1 94 ? -10.833 -0.242 35.077 1.00 91.94 94 ILE A CA 1
ATOM 749 C C . ILE A 1 94 ? -10.050 -0.458 33.788 1.00 91.94 94 ILE A C 1
ATOM 751 O O . ILE A 1 94 ? -8.868 -0.131 33.689 1.00 91.94 94 ILE A O 1
ATOM 755 N N . ALA A 1 95 ? -10.720 -1.064 32.817 1.00 94.44 95 ALA A N 1
ATOM 756 C CA . ALA A 1 95 ? -10.196 -1.287 31.484 1.00 94.44 95 ALA A CA 1
ATOM 757 C C . ALA A 1 95 ? -10.448 -0.050 30.617 1.00 94.44 95 ALA A C 1
ATOM 759 O O . ALA A 1 95 ? -11.578 0.433 30.549 1.00 94.44 95 ALA A O 1
ATOM 760 N N . LEU A 1 96 ? -9.393 0.425 29.961 1.00 95.62 96 LEU A N 1
ATOM 761 C CA . LEU A 1 96 ? -9.394 1.582 29.078 1.00 95.62 96 LEU A CA 1
ATOM 762 C C . LEU A 1 96 ? -9.118 1.132 27.649 1.00 95.62 96 LEU A C 1
ATOM 764 O O . LEU A 1 96 ? -8.147 0.418 27.386 1.00 95.62 96 LEU A O 1
ATOM 768 N N . PHE A 1 97 ? -9.962 1.588 26.733 1.00 96.75 97 PHE A N 1
ATOM 769 C CA . PHE A 1 97 ? -9.854 1.334 25.305 1.00 96.75 97 PHE A CA 1
ATOM 770 C C . PHE A 1 97 ? -9.705 2.663 24.581 1.00 96.75 97 PHE A C 1
ATOM 772 O O . PHE A 1 97 ? -10.565 3.528 24.707 1.00 96.75 97 PHE A O 1
ATOM 779 N N . ASN A 1 98 ? -8.640 2.828 23.803 1.00 96.00 98 ASN A N 1
ATOM 780 C CA . ASN A 1 98 ? -8.576 3.919 22.838 1.00 96.00 98 ASN A CA 1
ATOM 781 C C . ASN A 1 98 ? -9.354 3.544 21.557 1.00 96.00 98 ASN A C 1
ATOM 783 O O . ASN A 1 98 ? -9.796 2.405 21.365 1.00 96.00 98 ASN A O 1
ATOM 787 N N . ARG A 1 99 ? -9.468 4.489 20.624 1.00 96.31 99 ARG A N 1
ATOM 788 C CA . ARG A 1 99 ? -10.186 4.281 19.354 1.00 96.31 99 ARG A CA 1
ATOM 789 C C . ARG A 1 99 ? -9.635 3.113 18.520 1.00 96.31 99 ARG A C 1
ATOM 791 O O . ARG A 1 99 ? -10.393 2.415 17.847 1.00 96.31 99 ARG A O 1
ATOM 798 N N . ARG A 1 100 ? -8.326 2.864 18.571 1.00 96.69 100 ARG A N 1
ATOM 799 C CA . ARG A 1 100 ? -7.672 1.777 17.827 1.00 96.69 100 ARG A CA 1
ATOM 800 C C . ARG A 1 100 ? -8.033 0.405 18.410 1.00 96.69 100 ARG A C 1
ATOM 802 O O . ARG A 1 100 ? -8.475 -0.469 17.666 1.00 96.69 100 ARG A O 1
ATOM 809 N N . ALA A 1 101 ? -7.992 0.254 19.732 1.00 96.75 101 ALA A N 1
ATOM 810 C CA . ALA A 1 101 ? -8.471 -0.935 20.434 1.00 96.75 101 ALA A CA 1
ATOM 811 C C . ALA A 1 101 ? -9.983 -1.162 20.234 1.00 96.75 101 ALA A C 1
ATOM 813 O O . ALA A 1 101 ? -10.427 -2.297 20.070 1.00 96.75 101 ALA A O 1
ATOM 814 N N . MET A 1 102 ? -10.792 -0.101 20.168 1.00 96.31 102 MET A N 1
ATOM 815 C CA . MET A 1 102 ? -12.214 -0.225 19.816 1.00 96.31 102 MET A CA 1
ATOM 816 C C . MET A 1 102 ? -12.412 -0.713 18.375 1.00 96.31 102 MET A C 1
ATOM 818 O O . MET A 1 102 ? -13.244 -1.583 18.125 1.00 96.31 102 MET A O 1
ATOM 822 N N . THR A 1 103 ? -11.617 -0.210 17.427 1.00 96.62 103 THR A N 1
ATOM 823 C CA . THR A 1 103 ? -11.643 -0.666 16.026 1.00 96.62 103 THR A CA 1
ATOM 824 C C . THR A 1 103 ? -11.253 -2.147 15.928 1.00 96.62 103 THR A C 1
ATOM 826 O O . THR A 1 103 ? -11.912 -2.917 15.228 1.00 96.62 103 THR A O 1
ATOM 829 N N . ARG A 1 104 ? -10.252 -2.588 16.707 1.00 96.44 104 ARG A N 1
ATOM 830 C CA . ARG A 1 104 ? -9.875 -4.006 16.862 1.00 96.44 104 ARG A CA 1
ATOM 831 C C . ARG A 1 104 ? -11.045 -4.865 17.322 1.00 96.44 104 ARG A C 1
ATOM 833 O O . ARG A 1 104 ? -11.345 -5.882 16.701 1.00 96.44 104 ARG A O 1
ATOM 840 N N . LEU A 1 105 ? -11.728 -4.438 18.383 1.00 96.00 105 LEU A N 1
ATOM 841 C CA . LEU A 1 105 ? -12.901 -5.132 18.908 1.00 96.00 105 LEU A CA 1
ATOM 842 C C . LEU A 1 105 ? -14.025 -5.220 17.870 1.00 96.00 105 LEU A C 1
ATOM 844 O O . LEU A 1 105 ? -14.616 -6.285 17.701 1.00 96.00 105 LEU A O 1
ATOM 848 N N . ALA A 1 106 ? -14.272 -4.149 17.111 1.00 95.81 106 ALA A N 1
ATOM 849 C CA . ALA A 1 106 ? -15.264 -4.153 16.038 1.00 95.81 106 ALA A CA 1
ATOM 850 C C . ALA A 1 106 ? -14.982 -5.235 14.981 1.00 95.81 106 ALA A C 1
ATOM 852 O O . ALA A 1 106 ? -15.900 -5.870 14.463 1.00 95.81 106 ALA A O 1
ATOM 853 N N . MET A 1 107 ? -13.710 -5.489 14.673 1.00 95.94 107 MET A N 1
ATOM 854 C CA . MET A 1 107 ? -13.321 -6.546 13.737 1.00 95.94 107 MET A CA 1
ATOM 855 C C . MET A 1 107 ? -13.522 -7.958 14.306 1.00 95.94 107 MET A C 1
ATOM 857 O O . MET A 1 107 ? -13.705 -8.895 13.532 1.00 95.94 107 MET A O 1
ATOM 861 N N . LEU A 1 108 ? -13.544 -8.109 15.633 1.00 95.06 108 LEU A N 1
ATOM 862 C CA . LEU A 1 108 ? -13.704 -9.390 16.326 1.00 95.06 108 LEU A CA 1
ATOM 863 C C . LEU A 1 108 ? -15.170 -9.738 16.640 1.00 95.06 108 LEU A C 1
ATOM 865 O O . LEU A 1 108 ? -15.530 -10.915 16.629 1.00 95.06 108 LEU A O 1
ATOM 869 N N . PHE A 1 109 ? -16.028 -8.747 16.901 1.00 94.69 109 PHE A N 1
ATOM 870 C CA . PHE A 1 109 ? -17.422 -8.976 17.298 1.00 94.69 109 PHE A CA 1
ATOM 871 C C . PHE A 1 109 ? -18.302 -9.484 16.152 1.00 94.69 109 PHE A C 1
ATOM 873 O O . PHE A 1 109 ? -18.790 -8.702 15.336 1.00 94.69 109 PHE A O 1
ATOM 880 N N . ARG A 1 110 ? -18.597 -10.783 16.113 1.00 89.12 110 ARG A N 1
ATOM 881 C CA . ARG A 1 110 ? -19.430 -11.373 15.052 1.00 89.12 110 ARG A CA 1
ATOM 882 C C . ARG A 1 110 ? -20.876 -10.863 15.056 1.00 89.12 110 ARG A C 1
ATOM 884 O O . ARG A 1 110 ? -21.376 -10.454 14.004 1.00 89.12 110 ARG A O 1
ATOM 891 N N . ASP A 1 111 ? -21.499 -10.829 16.230 1.00 88.69 111 ASP A N 1
ATOM 892 C CA . ASP A 1 111 ? -22.956 -10.684 16.354 1.00 88.69 111 ASP A CA 1
ATOM 893 C C . ASP A 1 111 ? -23.428 -9.250 16.636 1.00 88.69 111 ASP A C 1
ATOM 895 O O . ASP A 1 111 ? -24.621 -8.970 16.559 1.00 88.69 111 ASP A O 1
ATOM 899 N N . SER A 1 112 ? -22.506 -8.313 16.874 1.00 95.31 112 SER A N 1
ATOM 900 C CA . SER A 1 112 ? -22.851 -6.900 17.060 1.00 95.31 112 SER A CA 1
ATOM 901 C C . SER A 1 112 ? -23.299 -6.251 15.737 1.00 95.31 112 SER A C 1
ATOM 903 O O . SER A 1 112 ? -22.543 -6.291 14.752 1.00 95.31 112 SER A O 1
ATOM 905 N N . PRO A 1 113 ? -24.482 -5.604 15.692 1.00 93.62 113 PRO A N 1
ATOM 906 C CA . PRO A 1 113 ? -24.952 -4.895 14.503 1.00 93.62 113 PRO A CA 1
ATOM 907 C C . PRO A 1 113 ? -24.058 -3.692 14.176 1.00 93.62 113 PRO A C 1
ATOM 909 O O . PRO A 1 113 ? -23.694 -3.493 13.017 1.00 93.62 113 PRO A O 1
ATOM 912 N N . VAL A 1 114 ? -23.633 -2.942 15.197 1.00 95.50 114 VAL A N 1
ATOM 913 C CA . VAL A 1 114 ? -22.728 -1.791 15.059 1.00 95.50 114 VAL A CA 1
ATOM 914 C C . VAL A 1 114 ? -21.354 -2.245 14.561 1.00 95.50 114 VAL A C 1
ATOM 916 O O . VAL A 1 114 ? -20.819 -1.683 13.606 1.00 95.50 114 VAL A O 1
ATOM 919 N N . ALA A 1 115 ? -20.794 -3.316 15.131 1.00 95.38 115 ALA A N 1
ATOM 920 C CA . ALA A 1 115 ? -19.503 -3.842 14.695 1.00 95.38 115 ALA A CA 1
ATOM 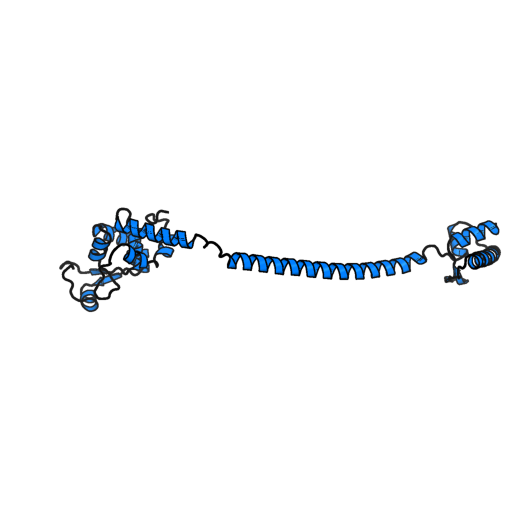921 C C . ALA A 1 115 ? -19.540 -4.343 13.243 1.00 95.38 115 ALA A C 1
ATOM 923 O O . ALA A 1 115 ? -18.570 -4.178 12.503 1.00 95.38 115 ALA A O 1
ATOM 924 N N . ARG A 1 116 ? -20.671 -4.915 12.803 1.00 94.94 116 ARG A N 1
ATOM 925 C CA . ARG A 1 116 ? -20.873 -5.329 11.408 1.00 94.94 116 ARG A CA 1
ATOM 926 C C . ARG A 1 116 ? -20.821 -4.142 10.447 1.00 94.94 116 ARG A C 1
ATOM 928 O O . ARG A 1 116 ? -20.204 -4.261 9.388 1.00 94.94 116 ARG A O 1
ATOM 935 N N . GLN A 1 117 ? -21.407 -3.005 10.819 1.00 95.38 117 GLN A N 1
ATOM 936 C CA . GLN A 1 117 ? -21.327 -1.774 10.025 1.00 95.38 117 GLN A CA 1
ATOM 937 C C . GLN A 1 117 ? -19.895 -1.233 9.972 1.00 95.38 117 GLN A C 1
ATOM 939 O O . GLN A 1 117 ? -19.402 -0.929 8.888 1.00 95.38 117 GLN A O 1
ATOM 944 N N . VAL A 1 118 ? -19.189 -1.211 11.110 1.00 96.06 118 VAL A N 1
ATOM 945 C CA . VAL A 1 118 ? -17.770 -0.813 11.159 1.00 96.06 118 VAL A CA 1
ATOM 946 C C . VAL A 1 118 ? -16.925 -1.690 10.231 1.00 96.06 118 VAL A C 1
ATOM 948 O O . VAL A 1 118 ? -16.181 -1.163 9.410 1.00 96.06 118 VAL A O 1
ATOM 951 N N . ARG A 1 119 ? -17.073 -3.022 10.288 1.00 95.06 119 ARG A N 1
ATOM 952 C CA . ARG A 1 119 ? -16.360 -3.938 9.378 1.00 95.06 119 ARG A CA 1
ATOM 953 C C . ARG A 1 119 ? -16.685 -3.680 7.912 1.00 95.06 119 ARG A C 1
ATOM 955 O O . ARG A 1 119 ? -15.775 -3.704 7.095 1.00 95.06 119 ARG A O 1
ATOM 962 N N . SER A 1 120 ? -17.954 -3.430 7.594 1.00 94.56 120 SER A N 1
ATOM 963 C CA . SER A 1 120 ? -18.377 -3.145 6.218 1.00 94.56 120 SER A CA 1
ATOM 964 C C . SER A 1 120 ? -17.682 -1.888 5.698 1.00 94.56 120 SER A C 1
ATOM 966 O O . SER A 1 120 ? -17.029 -1.936 4.667 1.00 94.56 120 SER A O 1
ATOM 968 N N . HIS A 1 121 ? -17.679 -0.806 6.478 1.00 94.19 121 HIS A N 1
ATOM 969 C CA . HIS A 1 121 ? -16.970 0.416 6.104 1.00 94.19 121 HIS A CA 1
ATOM 970 C C . HIS A 1 121 ? -15.451 0.257 6.003 1.00 94.19 121 HIS A C 1
ATOM 972 O O . HIS A 1 121 ? -14.841 0.871 5.131 1.00 94.19 121 HIS A O 1
ATOM 978 N N . LEU A 1 122 ? -14.827 -0.534 6.882 1.00 94.38 122 LEU A N 1
ATOM 979 C CA . LEU A 1 122 ? -13.393 -0.820 6.791 1.00 94.38 122 LEU A CA 1
ATOM 980 C C . LEU A 1 122 ? -13.060 -1.526 5.472 1.00 94.38 122 LEU A C 1
ATOM 982 O O . LEU A 1 122 ? -12.132 -1.110 4.780 1.00 94.38 122 LEU A O 1
ATOM 986 N N . LEU A 1 123 ? -13.852 -2.537 5.107 1.00 92.25 123 LEU A N 1
ATOM 987 C CA . LEU A 1 123 ? -13.689 -3.274 3.855 1.00 92.25 123 LEU A CA 1
ATOM 988 C C . LEU A 1 123 ? -14.003 -2.403 2.630 1.00 92.25 123 LEU A C 1
ATOM 990 O O . LEU A 1 123 ? -13.260 -2.463 1.660 1.00 92.25 123 LEU A O 1
ATOM 994 N N . ASP A 1 124 ? -15.015 -1.532 2.688 1.00 91.50 124 ASP A N 1
ATOM 995 C CA . ASP A 1 124 ? -15.318 -0.585 1.603 1.00 91.50 124 ASP A CA 1
ATOM 996 C C . ASP A 1 124 ? -14.148 0.378 1.344 1.00 91.50 124 ASP A C 1
ATOM 998 O O . ASP A 1 124 ? -13.855 0.741 0.203 1.00 91.50 124 ASP A O 1
ATOM 1002 N N . ILE A 1 125 ? -13.486 0.843 2.410 1.00 88.56 125 ILE A N 1
ATOM 1003 C CA . ILE A 1 125 ? -12.315 1.723 2.302 1.00 88.56 125 ILE A CA 1
ATOM 1004 C C . ILE A 1 125 ? -11.142 0.964 1.683 1.00 88.56 125 ILE A C 1
ATOM 1006 O O . ILE A 1 125 ? -10.460 1.510 0.814 1.00 88.56 125 ILE A O 1
ATOM 1010 N N . GLU A 1 126 ? -10.911 -0.272 2.121 1.00 87.62 126 GLU A N 1
ATOM 1011 C CA . GLU A 1 126 ? -9.867 -1.139 1.578 1.00 87.62 126 GLU A CA 1
ATOM 1012 C C . GLU A 1 126 ? -10.108 -1.442 0.094 1.00 87.62 126 GLU A C 1
ATOM 1014 O O . GLU A 1 126 ? -9.202 -1.273 -0.719 1.00 87.62 126 GLU A O 1
ATOM 1019 N N . GLU A 1 127 ? -11.340 -1.779 -0.287 1.00 86.44 127 GLU A N 1
ATOM 1020 C CA . GLU A 1 127 ? -11.718 -2.052 -1.673 1.00 86.44 127 GLU A CA 1
ATOM 1021 C C . GLU A 1 127 ? -11.527 -0.817 -2.560 1.00 86.44 127 GLU A C 1
ATOM 1023 O O . GLU A 1 127 ? -10.892 -0.905 -3.609 1.00 86.44 127 GLU A O 1
ATOM 1028 N N . ARG A 1 128 ? -11.966 0.367 -2.115 1.00 84.12 128 ARG A N 1
ATOM 1029 C CA . ARG A 1 128 ? -11.741 1.625 -2.853 1.00 84.12 128 ARG A CA 1
ATOM 1030 C C . ARG A 1 128 ? -10.265 1.988 -2.985 1.00 84.12 128 ARG A C 1
ATOM 1032 O O . ARG A 1 128 ? -9.881 2.621 -3.967 1.00 84.12 128 ARG A O 1
ATOM 1039 N N . ALA A 1 129 ? -9.446 1.645 -1.993 1.00 81.25 129 ALA A N 1
ATOM 1040 C CA . ALA A 1 129 ? -8.003 1.846 -2.062 1.00 81.25 129 ALA A CA 1
ATOM 1041 C C . ALA A 1 129 ? -7.334 0.846 -3.020 1.00 81.25 129 ALA A C 1
ATOM 1043 O O . ALA A 1 129 ? -6.369 1.206 -3.691 1.00 81.25 129 ALA A O 1
ATOM 1044 N N . ALA A 1 130 ? -7.858 -0.380 -3.102 1.00 78.38 130 ALA A N 1
ATOM 1045 C CA . ALA A 1 130 ? -7.386 -1.421 -4.009 1.00 78.38 130 ALA A CA 1
ATOM 1046 C C . ALA A 1 130 ? -7.828 -1.190 -5.462 1.00 78.38 130 ALA A C 1
ATOM 1048 O O . ALA A 1 130 ? -7.115 -1.586 -6.385 1.00 78.38 130 ALA A O 1
ATOM 1049 N N . THR A 1 131 ? -8.970 -0.534 -5.695 1.00 71.00 131 THR A N 1
ATOM 1050 C CA . THR A 1 131 ? -9.381 -0.155 -7.048 1.00 71.00 131 THR A CA 1
ATOM 1051 C C . THR A 1 131 ? -8.463 0.947 -7.576 1.00 71.00 131 THR A C 1
ATOM 1053 O O . THR A 1 131 ? -8.455 2.049 -7.013 1.00 71.00 131 THR A O 1
ATOM 1056 N N . PRO A 1 132 ? -7.696 0.707 -8.657 1.00 63.53 132 PRO A N 1
ATOM 1057 C CA . PRO A 1 132 ? -6.924 1.770 -9.275 1.00 63.53 132 PRO A CA 1
ATOM 1058 C C . PRO A 1 132 ? -7.900 2.856 -9.719 1.00 63.53 132 PRO A C 1
ATOM 1060 O O . PRO A 1 132 ? -8.872 2.578 -10.426 1.00 63.53 132 PRO A O 1
ATOM 1063 N N . LYS A 1 133 ? -7.659 4.099 -9.283 1.00 68.75 133 LYS A N 1
ATOM 1064 C CA . LYS A 1 133 ? -8.436 5.243 -9.768 1.00 68.75 133 LYS A CA 1
ATOM 1065 C C . LYS A 1 133 ? -8.412 5.209 -11.301 1.00 68.75 133 LYS A C 1
ATOM 1067 O O . LYS A 1 133 ? -7.330 4.996 -11.860 1.00 68.75 133 LYS A O 1
ATOM 1072 N N . PRO A 1 134 ? -9.558 5.392 -11.982 1.00 70.44 134 PRO A N 1
ATOM 1073 C CA . PRO A 1 134 ? -9.563 5.476 -13.433 1.00 70.44 134 PRO A CA 1
ATOM 1074 C C . PRO A 1 134 ? -8.568 6.562 -13.838 1.00 70.44 134 PRO A C 1
ATOM 1076 O O . PRO A 1 134 ? -8.632 7.683 -13.327 1.00 70.44 134 PRO A O 1
ATOM 1079 N N . LYS A 1 135 ? -7.595 6.184 -14.676 1.00 73.06 135 LYS A N 1
ATOM 1080 C CA . LYS A 1 135 ? -6.567 7.104 -15.167 1.00 73.06 135 LYS A CA 1
ATOM 1081 C C . LYS A 1 135 ? -7.273 8.300 -15.789 1.00 73.06 135 LYS A C 1
ATOM 1083 O O . LYS A 1 135 ? -8.162 8.122 -16.621 1.00 73.06 135 LYS A O 1
ATOM 1088 N N . SER A 1 136 ? -6.893 9.498 -15.360 1.00 84.81 136 SER A N 1
ATOM 1089 C CA . SER A 1 136 ? -7.392 10.722 -15.974 1.00 84.81 136 SER A CA 1
ATOM 1090 C C . SER A 1 136 ? -7.010 10.738 -17.455 1.00 84.81 136 SER A C 1
ATOM 1092 O O . SER A 1 136 ? -5.998 10.150 -17.843 1.00 84.81 136 SER A O 1
ATOM 1094 N N . GLU A 1 137 ? -7.765 11.457 -18.284 1.00 85.00 137 GLU A N 1
ATOM 1095 C CA . GLU A 1 137 ? -7.380 11.724 -19.677 1.00 85.00 137 GLU A CA 1
ATOM 1096 C C . GLU A 1 137 ? -5.948 12.281 -19.759 1.00 85.00 137 GLU A C 1
ATOM 1098 O O . GLU A 1 137 ? -5.172 11.893 -20.629 1.00 85.00 137 GLU A O 1
ATOM 1103 N N . PHE A 1 138 ? -5.547 13.100 -18.779 1.00 86.88 138 PHE A N 1
ATOM 1104 C CA . PHE A 1 138 ? -4.178 13.603 -18.656 1.00 86.88 138 PHE A CA 1
ATOM 1105 C C . PHE A 1 138 ? -3.138 12.506 -18.383 1.00 86.88 138 PHE A C 1
ATOM 1107 O O . PHE A 1 138 ? -2.026 12.586 -18.903 1.00 86.88 138 PHE A O 1
ATOM 1114 N N . ASP A 1 139 ? -3.473 11.482 -17.596 1.00 87.00 139 ASP A N 1
ATOM 1115 C CA . ASP A 1 139 ? -2.562 10.366 -17.304 1.00 87.00 139 ASP A CA 1
ATOM 1116 C C . ASP A 1 139 ? -2.380 9.471 -18.533 1.00 87.00 139 ASP A C 1
ATOM 1118 O O . ASP A 1 139 ? -1.285 8.969 -18.791 1.00 87.00 139 ASP A O 1
ATOM 1122 N N . ILE A 1 140 ? -3.450 9.298 -19.314 1.00 88.94 140 ILE A N 1
ATOM 1123 C CA . ILE A 1 140 ? -3.410 8.584 -20.593 1.00 88.94 140 ILE A CA 1
ATOM 1124 C C . ILE A 1 140 ? -2.523 9.348 -21.580 1.00 88.94 140 ILE A C 1
ATOM 1126 O O . ILE A 1 140 ? -1.617 8.758 -22.165 1.00 88.94 140 ILE A O 1
ATOM 1130 N N . LEU A 1 141 ? -2.733 10.661 -21.718 1.00 91.56 141 LEU A N 1
ATOM 1131 C CA . LEU A 1 141 ? -1.938 11.511 -22.605 1.00 91.56 141 LEU A CA 1
ATOM 1132 C C . LEU A 1 141 ? -0.452 11.516 -22.234 1.00 91.56 141 LEU A C 1
ATOM 1134 O O . LEU A 1 141 ? 0.385 11.424 -23.126 1.00 91.56 141 LEU A O 1
ATOM 1138 N N . ARG A 1 142 ? -0.110 11.566 -20.940 1.00 91.88 142 ARG A N 1
ATOM 1139 C CA . ARG A 1 142 ? 1.286 11.435 -20.488 1.00 91.88 142 ARG A CA 1
ATOM 1140 C C . ARG A 1 142 ? 1.897 10.107 -20.921 1.00 91.88 142 ARG A C 1
ATOM 1142 O O . ARG A 1 142 ? 2.949 10.113 -21.545 1.00 91.88 142 ARG A O 1
ATOM 1149 N N . GLY A 1 143 ? 1.193 8.996 -20.697 1.00 91.00 143 GLY A N 1
ATOM 1150 C CA . GLY A 1 143 ? 1.671 7.682 -21.131 1.00 91.00 143 GLY A CA 1
ATOM 1151 C C . GLY A 1 143 ? 1.875 7.583 -22.648 1.00 91.00 143 GLY A C 1
ATOM 1152 O O . GLY A 1 143 ? 2.833 6.963 -23.098 1.00 91.00 143 GLY A O 1
ATOM 1153 N N . MET A 1 144 ? 1.013 8.224 -23.443 1.00 93.12 144 MET A N 1
ATOM 1154 C CA . MET A 1 144 ? 1.177 8.283 -24.901 1.00 93.12 144 MET A CA 1
ATOM 1155 C C . MET A 1 144 ? 2.395 9.114 -25.323 1.00 93.12 144 MET A C 1
ATOM 1157 O O . MET A 1 144 ? 3.080 8.748 -26.277 1.00 93.12 144 MET A O 1
ATOM 1161 N N . ILE A 1 145 ? 2.667 10.226 -24.632 1.00 95.19 145 ILE A N 1
ATOM 1162 C CA . ILE A 1 145 ? 3.849 11.060 -24.889 1.00 95.19 145 ILE A CA 1
ATOM 1163 C C . ILE A 1 145 ? 5.122 10.269 -24.585 1.00 95.19 145 ILE A C 1
ATOM 1165 O O . ILE A 1 145 ? 5.996 10.212 -25.446 1.00 95.19 145 ILE A O 1
ATOM 1169 N N . ASP A 1 146 ? 5.183 9.591 -23.437 1.00 93.56 146 ASP A N 1
ATOM 1170 C CA . ASP A 1 146 ? 6.341 8.778 -23.045 1.00 93.56 146 ASP A CA 1
ATOM 1171 C C . ASP A 1 146 ? 6.634 7.687 -24.094 1.00 93.56 146 ASP A C 1
ATOM 1173 O O . ASP A 1 146 ? 7.768 7.527 -24.549 1.00 93.56 146 ASP A O 1
ATOM 1177 N N . GLN A 1 147 ? 5.592 6.989 -24.568 1.00 93.94 147 GLN A N 1
ATOM 1178 C CA . GLN A 1 147 ? 5.716 5.998 -25.646 1.00 93.94 147 GLN A CA 1
ATOM 1179 C C . GLN A 1 147 ? 6.226 6.609 -26.957 1.00 93.94 147 GLN A C 1
ATOM 1181 O O . GLN A 1 147 ? 7.026 5.998 -27.673 1.00 93.94 147 GLN A O 1
ATOM 1186 N N . LEU A 1 148 ? 5.764 7.813 -27.300 1.00 95.06 148 LEU A N 1
ATOM 1187 C CA . LEU A 1 148 ? 6.195 8.493 -28.515 1.00 95.06 148 LEU A CA 1
ATOM 1188 C C . LEU A 1 148 ? 7.663 8.923 -28.421 1.00 95.06 148 LEU A C 1
ATOM 1190 O O . LEU A 1 148 ? 8.397 8.783 -29.400 1.00 95.06 148 LEU A O 1
ATOM 1194 N N . GLU A 1 149 ? 8.101 9.422 -27.269 1.00 93.88 149 GLU A N 1
ATOM 1195 C CA . GLU A 1 149 ? 9.498 9.786 -27.032 1.00 93.88 149 GLU A CA 1
ATOM 1196 C C . GLU A 1 149 ? 10.421 8.569 -27.130 1.00 93.88 149 GLU A C 1
ATOM 1198 O O . GLU A 1 149 ? 11.432 8.628 -27.835 1.00 93.88 149 GLU A O 1
ATOM 1203 N N . GLU A 1 150 ? 10.035 7.446 -26.521 1.00 93.81 150 GLU A N 1
ATOM 1204 C CA . GLU A 1 150 ? 10.788 6.193 -26.596 1.00 93.81 150 GLU A CA 1
ATOM 1205 C C . GLU A 1 150 ? 10.893 5.685 -28.040 1.00 93.81 150 GLU A C 1
ATOM 1207 O O . GLU A 1 150 ? 11.999 5.480 -28.545 1.00 93.81 150 GLU A O 1
ATOM 1212 N N . SER A 1 151 ? 9.769 5.608 -28.761 1.00 94.44 151 SER A N 1
ATOM 1213 C CA . SER A 1 151 ? 9.765 5.167 -30.165 1.00 94.44 151 SER A CA 1
ATOM 1214 C C . SER A 1 151 ? 10.614 6.065 -31.075 1.00 94.44 151 SER A C 1
ATOM 1216 O O . SER A 1 151 ? 11.294 5.591 -31.990 1.00 94.44 151 SER A O 1
ATOM 1218 N N . ARG A 1 152 ? 10.624 7.382 -30.824 1.00 93.44 152 ARG A N 1
ATOM 1219 C CA . ARG A 1 152 ? 11.459 8.331 -31.570 1.00 93.44 152 ARG A CA 1
ATOM 1220 C C . ARG A 1 152 ? 12.937 8.144 -31.264 1.00 93.44 152 ARG A C 1
ATOM 1222 O O . ARG A 1 152 ? 13.747 8.257 -32.187 1.00 93.44 152 ARG A O 1
ATOM 1229 N N . ARG A 1 153 ? 13.292 7.856 -30.009 1.00 94.06 153 ARG A N 1
ATOM 1230 C CA . ARG A 1 153 ? 14.672 7.560 -29.614 1.00 94.06 153 ARG A CA 1
ATOM 1231 C C . ARG A 1 153 ? 15.170 6.306 -30.324 1.00 94.06 153 ARG A C 1
ATOM 1233 O O . ARG A 1 153 ? 16.177 6.392 -31.024 1.00 94.06 153 ARG A O 1
ATOM 1240 N N . GLU A 1 154 ? 14.419 5.210 -30.259 1.00 93.69 154 GLU A N 1
ATOM 1241 C CA . GLU A 1 154 ? 14.747 3.960 -30.959 1.00 93.69 154 GLU A CA 1
ATOM 1242 C C . GLU A 1 154 ? 14.918 4.181 -32.468 1.00 93.69 154 GLU A C 1
ATOM 1244 O O . GLU A 1 154 ? 15.912 3.763 -33.065 1.00 93.69 154 GLU A O 1
ATOM 1249 N N . ALA A 1 155 ? 13.999 4.927 -33.090 1.00 91.81 155 ALA A N 1
ATOM 1250 C CA . ALA A 1 155 ? 14.091 5.256 -34.508 1.00 91.81 155 ALA A CA 1
ATOM 1251 C C . ALA A 1 155 ? 15.336 6.101 -34.839 1.00 91.81 155 ALA A C 1
ATOM 1253 O O . ALA A 1 155 ? 15.929 5.937 -35.908 1.00 91.81 155 ALA A O 1
ATOM 1254 N N . SER A 1 156 ? 15.741 7.015 -33.953 1.00 91.38 156 SER A N 1
ATOM 1255 C CA . SER A 1 156 ? 16.947 7.829 -34.142 1.00 91.38 156 SER A CA 1
ATOM 1256 C C . SER A 1 156 ? 18.230 6.999 -34.035 1.00 91.38 156 SER A C 1
ATOM 1258 O O . SER A 1 156 ? 19.141 7.166 -34.849 1.00 91.38 156 SER A O 1
ATOM 1260 N N . GLU A 1 157 ? 18.274 6.050 -33.101 1.00 93.19 157 GLU A N 1
ATOM 1261 C CA . GLU A 1 157 ? 19.405 5.144 -32.902 1.00 93.19 157 GLU A CA 1
ATOM 1262 C C . GLU A 1 157 ? 19.542 4.164 -34.068 1.00 93.19 157 GLU A C 1
ATOM 1264 O O . GLU A 1 157 ? 20.640 3.991 -34.603 1.00 93.19 157 GLU A O 1
ATOM 1269 N N . ALA A 1 158 ? 18.424 3.602 -34.539 1.00 91.69 158 ALA A N 1
ATOM 1270 C CA . ALA A 1 158 ? 18.393 2.734 -35.711 1.00 91.69 158 ALA A CA 1
ATOM 1271 C C . ALA A 1 158 ? 18.926 3.452 -36.962 1.00 91.69 158 ALA A C 1
ATOM 1273 O O . ALA A 1 158 ? 19.764 2.908 -37.683 1.00 91.69 158 ALA A O 1
ATOM 1274 N N . LYS A 1 159 ? 18.514 4.709 -37.187 1.00 91.38 159 LYS A N 1
ATOM 1275 C CA . LYS A 1 159 ? 19.040 5.537 -38.286 1.00 91.38 159 LYS A CA 1
ATOM 1276 C C . LYS A 1 159 ? 20.541 5.791 -38.144 1.00 91.38 159 LYS A C 1
ATOM 1278 O O . LYS A 1 159 ? 21.272 5.687 -39.126 1.00 91.38 159 LYS A O 1
ATOM 1283 N N . ALA A 1 160 ? 21.019 6.099 -36.939 1.00 91.19 160 ALA A N 1
ATOM 1284 C CA . ALA A 1 160 ? 22.442 6.327 -36.697 1.00 91.19 160 ALA A CA 1
ATOM 1285 C C . ALA A 1 160 ? 23.285 5.061 -36.937 1.00 91.19 160 ALA A C 1
ATOM 1287 O O . ALA A 1 160 ? 24.397 5.149 -37.463 1.00 91.19 160 ALA A O 1
ATOM 1288 N N . LEU A 1 161 ? 22.764 3.885 -36.575 1.00 91.25 161 LEU A N 1
ATOM 1289 C CA . LEU A 1 161 ? 23.412 2.605 -36.847 1.00 91.25 161 LEU A CA 1
ATOM 1290 C C . LEU A 1 161 ? 23.444 2.297 -38.349 1.00 91.25 161 LEU A C 1
ATOM 1292 O O . LEU A 1 161 ? 24.498 1.906 -38.851 1.00 91.25 161 LEU A O 1
ATOM 1296 N N . ALA A 1 162 ? 22.340 2.536 -39.063 1.00 90.25 162 ALA A N 1
ATOM 1297 C CA . ALA A 1 162 ? 22.261 2.338 -40.509 1.00 90.25 162 ALA A CA 1
ATOM 1298 C C . ALA A 1 162 ? 23.332 3.160 -41.247 1.00 90.25 162 ALA A C 1
ATOM 1300 O O . ALA A 1 162 ? 24.145 2.586 -41.970 1.00 90.25 162 ALA A O 1
ATOM 1301 N N . ILE A 1 163 ? 23.450 4.460 -40.944 1.00 92.94 163 ILE A N 1
ATOM 1302 C CA . ILE A 1 163 ? 24.478 5.343 -41.530 1.00 92.94 163 ILE A CA 1
ATOM 1303 C C . ILE A 1 163 ? 25.896 4.808 -41.269 1.00 92.94 163 ILE A C 1
ATOM 1305 O O . ILE A 1 163 ? 26.750 4.810 -42.157 1.00 92.94 163 ILE A O 1
ATOM 1309 N N . LYS A 1 164 ? 26.172 4.325 -40.050 1.00 89.25 164 LYS A N 1
ATOM 1310 C CA . LYS A 1 164 ? 27.480 3.738 -39.716 1.00 89.25 164 LYS A CA 1
ATOM 1311 C C . LYS A 1 164 ? 27.743 2.450 -40.497 1.00 89.25 164 LYS A C 1
ATOM 1313 O O . LYS A 1 164 ? 28.860 2.263 -40.978 1.00 89.25 164 LYS A O 1
ATOM 1318 N N . SER A 1 165 ? 26.738 1.583 -40.631 1.00 85.00 165 SER A N 1
ATOM 1319 C CA . SER A 1 165 ? 26.860 0.330 -41.382 1.00 85.00 165 SER A CA 1
ATOM 1320 C C . SER A 1 165 ? 27.068 0.564 -42.877 1.00 85.00 165 SER A C 1
ATOM 1322 O O . SER A 1 165 ? 27.908 -0.106 -43.472 1.00 85.00 165 SER A O 1
ATOM 1324 N N . GLU A 1 166 ? 26.400 1.557 -43.466 1.00 89.25 166 GLU A N 1
ATOM 1325 C CA . GLU A 1 166 ? 26.602 1.960 -44.860 1.00 89.25 166 GLU A CA 1
ATOM 1326 C C . GLU A 1 166 ? 28.031 2.468 -45.070 1.00 89.25 166 GLU A C 1
ATOM 1328 O O . GLU A 1 166 ? 28.734 2.004 -45.966 1.00 89.25 166 GLU A O 1
ATOM 1333 N N . ALA A 1 167 ? 28.519 3.343 -44.183 1.00 86.56 167 ALA A N 1
ATOM 1334 C CA . ALA A 1 167 ? 29.886 3.856 -44.254 1.00 86.56 167 ALA A CA 1
ATOM 1335 C C . ALA A 1 167 ? 30.949 2.753 -44.095 1.00 86.56 167 ALA A C 1
ATOM 1337 O O . ALA A 1 167 ? 32.018 2.823 -44.707 1.00 86.56 167 ALA A O 1
ATOM 1338 N N . GLN A 1 168 ? 30.691 1.741 -43.262 1.00 83.19 168 GLN A N 1
ATOM 1339 C CA . GLN A 1 168 ? 31.578 0.588 -43.119 1.00 83.19 168 GLN A CA 1
ATOM 1340 C C . GLN A 1 168 ? 31.526 -0.317 -44.354 1.00 83.19 168 GLN A C 1
ATOM 1342 O O . GLN A 1 168 ? 32.584 -0.730 -44.826 1.00 83.19 168 GLN A O 1
ATOM 1347 N N . SER A 1 169 ? 30.330 -0.560 -44.892 1.00 78.00 169 SER A N 1
ATOM 1348 C CA . SER A 1 169 ? 30.114 -1.377 -46.092 1.00 78.00 169 SER A CA 1
ATOM 1349 C C . SER A 1 169 ? 30.811 -0.767 -47.309 1.00 78.00 169 SER A C 1
ATOM 1351 O O . SER A 1 169 ? 31.561 -1.457 -47.995 1.00 78.00 169 SER A O 1
ATOM 1353 N N . ALA A 1 170 ? 30.701 0.553 -47.490 1.00 83.00 170 ALA A N 1
ATOM 1354 C CA . ALA A 1 170 ? 31.409 1.281 -48.542 1.00 83.00 170 ALA A CA 1
ATOM 1355 C C . ALA A 1 170 ? 32.940 1.159 -48.413 1.00 83.00 170 ALA A C 1
ATOM 1357 O O . ALA A 1 170 ? 33.651 1.009 -49.404 1.00 83.00 170 ALA A O 1
ATOM 1358 N N . LYS A 1 171 ? 33.480 1.178 -47.184 1.00 81.69 171 LYS A N 1
ATOM 1359 C CA . LYS A 1 171 ? 34.920 0.960 -46.952 1.00 81.69 171 LYS A CA 1
ATOM 1360 C C . LYS A 1 171 ? 35.348 -0.474 -47.247 1.00 81.69 171 LYS A C 1
ATOM 1362 O O . LYS A 1 171 ? 36.465 -0.674 -47.721 1.00 81.69 171 LYS A O 1
ATOM 1367 N N . THR A 1 172 ? 34.520 -1.466 -46.920 1.00 74.44 172 THR A N 1
ATOM 1368 C CA . THR A 1 172 ? 34.817 -2.869 -47.233 1.00 74.44 172 THR A CA 1
ATOM 1369 C C . THR A 1 172 ? 34.754 -3.134 -48.729 1.00 74.44 172 THR A C 1
ATOM 1371 O O . THR A 1 172 ? 35.657 -3.784 -49.238 1.00 74.44 172 THR A O 1
ATOM 1374 N N . GLU A 1 173 ? 33.772 -2.569 -49.429 1.00 78.56 173 GLU A N 1
ATOM 1375 C CA . GLU A 1 173 ? 33.632 -2.664 -50.885 1.00 78.56 173 GLU A CA 1
ATOM 1376 C C . GLU A 1 173 ? 34.833 -2.028 -51.594 1.00 78.56 173 GLU A C 1
ATOM 1378 O O . GLU A 1 173 ? 35.534 -2.707 -52.336 1.00 78.56 173 GLU A O 1
ATOM 1383 N N . ALA A 1 174 ? 35.209 -0.798 -51.224 1.00 75.56 174 ALA A N 1
ATOM 1384 C CA . ALA A 1 174 ? 36.409 -0.151 -51.761 1.00 75.56 174 ALA A CA 1
ATOM 1385 C C . ALA A 1 174 ? 37.706 -0.945 -51.494 1.00 75.56 174 ALA A C 1
ATOM 1387 O O . ALA A 1 174 ? 38.669 -0.867 -52.260 1.00 75.56 174 ALA A O 1
ATOM 1388 N N . ARG A 1 175 ? 37.764 -1.706 -50.391 1.00 77.56 175 ARG A N 1
ATOM 1389 C CA . ARG A 1 175 ? 38.903 -2.580 -50.072 1.00 77.56 175 ARG A CA 1
ATOM 1390 C C . ARG A 1 175 ? 38.889 -3.866 -50.899 1.00 77.56 175 ARG A C 1
ATOM 1392 O O . ARG A 1 175 ? 39.970 -4.335 -51.244 1.00 77.56 175 ARG A O 1
ATOM 1399 N N . LEU A 1 176 ? 37.710 -4.418 -51.193 1.00 70.12 176 LEU A N 1
ATOM 1400 C CA . LEU A 1 176 ? 37.536 -5.571 -52.077 1.00 70.12 176 LEU A CA 1
ATOM 1401 C C . LEU A 1 176 ? 37.913 -5.207 -53.514 1.00 70.12 176 LEU A C 1
ATOM 1403 O O . LEU A 1 176 ? 38.773 -5.880 -54.068 1.00 70.12 176 LEU A O 1
ATOM 1407 N N . ASP A 1 177 ? 37.429 -4.084 -54.050 1.00 70.50 177 ASP A N 1
ATOM 1408 C CA . ASP A 1 177 ? 37.801 -3.594 -55.389 1.00 70.50 177 ASP A CA 1
ATOM 1409 C C . ASP A 1 177 ? 39.324 -3.452 -55.561 1.00 70.50 177 ASP A C 1
ATOM 1411 O O . ASP A 1 177 ? 39.902 -3.823 -56.587 1.00 70.50 177 ASP A O 1
ATOM 1415 N N . ALA A 1 178 ? 40.010 -2.949 -54.528 1.00 66.38 178 ALA A N 1
ATOM 1416 C CA . ALA A 1 178 ? 41.464 -2.801 -54.532 1.00 66.38 178 ALA A CA 1
ATOM 1417 C C . ALA A 1 178 ? 42.223 -4.144 -54.560 1.00 66.38 178 ALA A C 1
ATOM 1419 O O . ALA A 1 178 ? 43.378 -4.182 -54.998 1.00 66.38 178 ALA A O 1
ATOM 1420 N N . ILE A 1 179 ? 41.602 -5.224 -54.077 1.00 61.00 179 ILE A N 1
ATOM 1421 C CA . ILE A 1 179 ? 42.148 -6.587 -54.073 1.00 61.00 179 ILE A CA 1
ATOM 1422 C C . ILE A 1 179 ? 41.770 -7.307 -55.379 1.00 61.00 179 ILE A C 1
ATOM 1424 O O . ILE A 1 179 ? 42.643 -7.884 -56.029 1.00 61.00 179 ILE A O 1
ATOM 1428 N N . GLU A 1 180 ? 40.510 -7.205 -55.806 1.00 56.78 180 GLU A N 1
ATOM 1429 C CA . GLU A 1 180 ? 39.952 -7.927 -56.951 1.00 56.78 180 GLU A CA 1
ATOM 1430 C C . GLU A 1 180 ? 40.503 -7.467 -58.304 1.00 56.78 180 GLU A C 1
ATOM 1432 O O . GLU A 1 180 ? 40.725 -8.297 -59.187 1.00 56.78 180 GLU A O 1
ATOM 1437 N N . GLY A 1 181 ? 40.847 -6.183 -58.465 1.00 55.94 181 GLY A N 1
ATOM 1438 C CA . GLY A 1 181 ? 41.318 -5.630 -59.742 1.00 55.94 181 GLY A CA 1
ATOM 1439 C C . GLY A 1 181 ? 42.627 -6.213 -60.310 1.00 55.94 181 GLY A C 1
ATOM 1440 O O . GLY A 1 181 ? 43.108 -5.725 -61.335 1.00 55.94 181 GLY A O 1
ATOM 1441 N N . ARG A 1 182 ? 43.265 -7.204 -59.662 1.00 56.12 182 ARG A N 1
ATOM 1442 C CA . ARG A 1 182 ? 44.594 -7.723 -60.051 1.00 56.12 182 ARG A CA 1
ATOM 1443 C C . ARG A 1 182 ? 44.772 -9.244 -59.983 1.00 56.12 182 ARG A C 1
ATOM 1445 O O . ARG A 1 182 ? 45.905 -9.699 -60.128 1.00 56.12 182 ARG A O 1
ATOM 1452 N N . HIS A 1 183 ? 43.715 -10.034 -59.791 1.00 54.53 183 HIS A N 1
ATOM 1453 C CA . HIS A 1 183 ? 43.878 -11.484 -59.600 1.00 54.53 183 HIS A CA 1
ATOM 1454 C C . H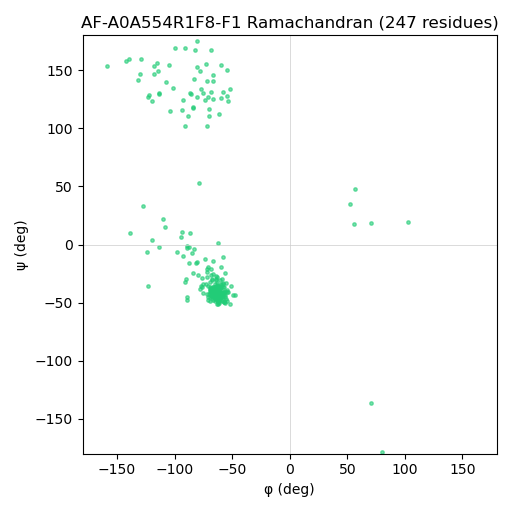IS A 1 183 ? 44.303 -12.271 -60.850 1.00 54.53 183 HIS A C 1
ATOM 1456 O O . HIS A 1 183 ? 44.936 -13.311 -60.696 1.00 54.53 183 HIS A O 1
ATOM 1462 N N . ASP A 1 184 ? 44.113 -11.727 -62.055 1.00 69.00 184 ASP A N 1
ATOM 1463 C CA . ASP A 1 184 ? 44.469 -12.419 -63.305 1.00 69.00 184 ASP A CA 1
ATOM 1464 C C . ASP A 1 184 ? 45.666 -11.807 -64.042 1.00 69.00 184 ASP A C 1
ATOM 1466 O O . ASP A 1 184 ? 45.811 -11.976 -65.253 1.00 69.00 184 ASP A O 1
ATOM 1470 N N . TRP A 1 185 ? 46.531 -11.060 -63.350 1.00 83.06 185 TRP A N 1
ATOM 1471 C CA . TRP A 1 185 ? 47.724 -10.472 -63.962 1.00 83.06 185 TRP A CA 1
ATOM 1472 C C . TRP A 1 185 ? 48.938 -11.377 -63.780 1.00 83.06 185 TRP A C 1
ATOM 1474 O O . TRP A 1 185 ? 49.442 -11.573 -62.675 1.00 83.06 185 TRP A O 1
ATOM 1484 N N . PHE A 1 186 ? 49.470 -11.875 -64.891 1.00 83.38 186 PHE A N 1
ATOM 1485 C CA . PHE A 1 186 ? 50.599 -12.797 -64.900 1.00 83.38 186 PHE A CA 1
ATOM 1486 C C . PHE A 1 186 ? 51.822 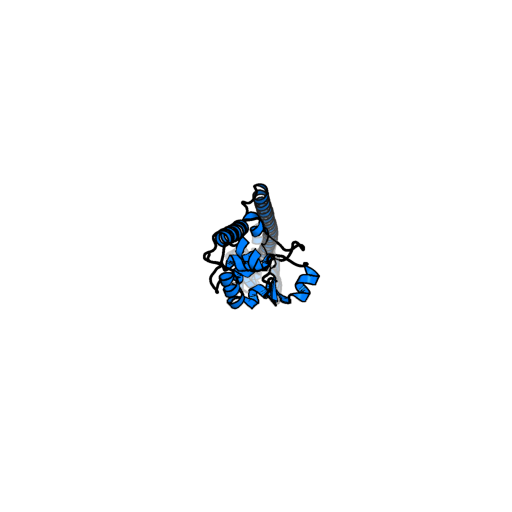-12.151 -65.547 1.00 83.38 186 PHE A C 1
ATOM 1488 O O . PHE A 1 186 ? 51.707 -11.335 -66.461 1.00 83.38 186 PHE A O 1
ATOM 1495 N N . ALA A 1 187 ? 53.018 -12.533 -65.103 1.00 87.25 187 ALA A N 1
ATOM 1496 C CA . ALA A 1 187 ? 54.221 -12.371 -65.916 1.00 87.25 187 ALA A CA 1
ATOM 1497 C C . ALA A 1 187 ? 54.265 -13.487 -66.971 1.00 87.25 187 ALA A C 1
ATOM 1499 O O . ALA A 1 187 ? 53.835 -14.603 -66.688 1.00 87.25 187 ALA A O 1
ATOM 1500 N N . GLY A 1 188 ? 54.849 -13.236 -68.147 1.00 84.44 188 GLY A N 1
ATOM 1501 C CA . GLY A 1 188 ? 54.821 -14.202 -69.259 1.00 84.44 188 GLY A CA 1
ATOM 1502 C C . GLY A 1 188 ? 55.398 -15.580 -68.918 1.00 84.44 188 GLY A C 1
ATOM 1503 O O . GLY A 1 188 ? 54.850 -16.596 -69.327 1.00 84.44 188 GLY A O 1
ATOM 1504 N N . LEU A 1 189 ? 56.455 -15.633 -68.097 1.00 85.06 189 LEU A N 1
ATOM 1505 C CA . LEU A 1 189 ? 56.999 -16.899 -67.586 1.00 85.06 189 LEU A CA 1
ATOM 1506 C C . LEU A 1 189 ? 56.053 -17.591 -66.588 1.00 85.06 189 LEU A C 1
ATOM 1508 O O . LEU A 1 189 ? 55.980 -18.816 -66.568 1.00 85.06 189 LEU A O 1
ATOM 1512 N N . GLY A 1 190 ? 55.357 -16.814 -65.752 1.00 84.75 190 GLY A N 1
ATOM 1513 C CA . GLY A 1 190 ? 54.393 -17.332 -64.780 1.00 84.75 190 GLY A CA 1
ATOM 1514 C C . GLY A 1 190 ? 53.176 -17.948 -65.465 1.00 84.75 190 GLY A C 1
ATOM 1515 O O . GLY A 1 190 ? 52.800 -19.062 -65.125 1.00 84.75 190 GLY A O 1
ATOM 1516 N N . TYR A 1 191 ? 52.641 -17.273 -66.486 1.00 87.06 191 TYR A N 1
ATOM 1517 C CA . TYR A 1 191 ? 51.567 -17.804 -67.326 1.00 87.06 191 TYR A CA 1
ATOM 1518 C C . TYR A 1 191 ? 52.012 -19.068 -68.076 1.00 87.06 191 TYR A C 1
ATOM 1520 O O . TYR A 1 191 ? 51.351 -20.095 -67.997 1.00 87.06 191 TYR A O 1
ATOM 1528 N N . ALA A 1 192 ? 53.183 -19.038 -68.728 1.00 87.38 192 ALA A N 1
ATOM 1529 C CA . ALA A 1 192 ? 53.687 -20.196 -69.466 1.00 87.38 192 ALA A CA 1
ATOM 1530 C C . ALA A 1 192 ? 53.850 -21.445 -68.589 1.00 87.38 192 ALA A C 1
ATOM 1532 O O . ALA A 1 192 ? 53.493 -22.533 -69.016 1.00 87.38 192 ALA A O 1
ATOM 1533 N N . ARG A 1 193 ? 54.359 -21.293 -67.357 1.00 87.81 193 ARG A N 1
ATOM 1534 C CA . ARG A 1 193 ? 54.485 -22.412 -66.410 1.00 87.81 193 ARG A CA 1
ATOM 1535 C C . ARG A 1 193 ? 53.144 -22.929 -65.908 1.00 87.81 193 ARG A C 1
ATOM 1537 O O . ARG A 1 193 ? 53.026 -24.123 -65.690 1.00 87.81 193 ARG A O 1
ATOM 1544 N N . LEU A 1 194 ? 52.175 -22.044 -65.681 1.00 86.38 194 LEU A N 1
ATOM 1545 C CA . LEU A 1 194 ? 50.852 -22.433 -65.191 1.00 86.38 194 LEU A CA 1
ATOM 1546 C C . LEU A 1 194 ? 50.071 -23.249 -66.234 1.00 86.38 194 LEU A C 1
ATOM 1548 O O . LEU A 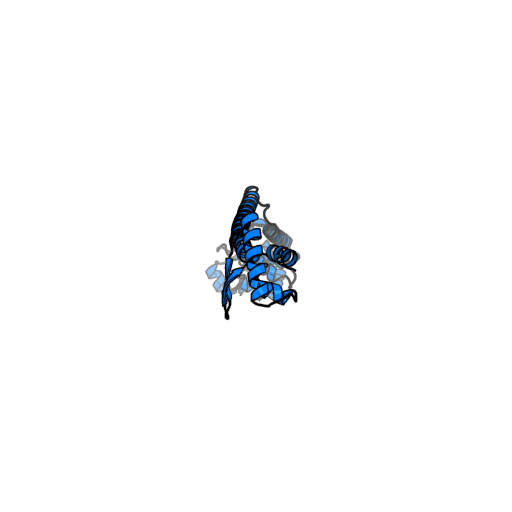1 194 ? 49.265 -24.094 -65.865 1.00 86.38 194 LEU A O 1
ATOM 1552 N N . HIS A 1 195 ? 50.326 -22.995 -67.519 1.00 85.12 195 HIS A N 1
ATOM 1553 C CA . HIS A 1 195 ? 49.634 -23.615 -68.651 1.00 85.12 195 HIS A CA 1
ATOM 1554 C C . HIS A 1 195 ? 50.500 -24.627 -69.430 1.00 85.12 195 HIS A C 1
ATOM 1556 O O . HIS A 1 195 ? 50.156 -24.969 -70.559 1.00 85.12 195 HIS A O 1
ATOM 1562 N N . ASP A 1 196 ? 51.626 -25.081 -68.863 1.00 86.31 196 ASP A N 1
ATOM 1563 C CA . ASP A 1 196 ? 52.556 -26.048 -69.478 1.00 86.31 196 ASP A CA 1
ATOM 1564 C C . ASP A 1 196 ? 53.035 -25.675 -70.904 1.00 86.31 196 ASP A C 1
ATOM 1566 O O . ASP A 1 196 ? 53.273 -26.523 -71.766 1.00 86.31 196 ASP A O 1
ATOM 1570 N N . LEU A 1 197 ? 53.211 -24.375 -71.159 1.00 87.69 197 LEU A N 1
ATOM 1571 C CA . LEU A 1 197 ? 53.680 -23.817 -72.431 1.00 87.69 197 LEU A CA 1
ATOM 1572 C C . LEU A 1 197 ? 55.211 -23.671 -72.463 1.00 87.69 197 LEU A C 1
ATOM 1574 O O . LEU A 1 197 ? 55.905 -23.760 -71.451 1.00 87.69 197 LEU A O 1
ATOM 1578 N N . ASN A 1 198 ? 55.771 -23.386 -73.641 1.00 86.25 198 ASN A N 1
ATOM 1579 C CA . ASN A 1 198 ? 57.219 -23.262 -73.825 1.00 86.25 198 ASN A CA 1
ATOM 1580 C C . ASN A 1 198 ? 57.826 -22.120 -72.980 1.00 86.25 198 ASN A C 1
ATOM 1582 O O . ASN A 1 198 ? 57.632 -20.934 -73.252 1.00 86.25 198 ASN A O 1
ATOM 1586 N N . THR A 1 199 ? 58.645 -22.483 -71.989 1.00 85.56 199 THR A N 1
ATOM 1587 C CA . THR A 1 199 ? 59.288 -21.541 -71.058 1.00 85.56 199 THR A CA 1
ATOM 1588 C C . THR A 1 199 ? 60.696 -21.100 -71.476 1.00 85.56 199 THR A C 1
ATOM 1590 O O . THR A 1 199 ? 61.426 -20.524 -70.666 1.00 85.56 199 THR A O 1
ATOM 1593 N N . SER A 1 200 ? 61.142 -21.390 -72.702 1.00 86.56 200 SER A N 1
ATOM 1594 C CA . SER A 1 200 ? 62.479 -20.989 -73.154 1.00 86.56 200 SER A CA 1
ATOM 1595 C C . SER A 1 200 ? 62.598 -19.464 -73.271 1.00 86.56 200 SER A C 1
ATOM 1597 O O . SER A 1 200 ? 61.693 -18.778 -73.749 1.00 86.56 200 SER A O 1
ATOM 1599 N N . ALA A 1 201 ? 63.747 -18.910 -72.872 1.00 82.62 201 ALA A N 1
ATOM 1600 C CA . ALA A 1 201 ? 63.962 -17.460 -72.860 1.00 82.62 201 ALA A CA 1
ATOM 1601 C C . ALA A 1 201 ? 63.806 -16.815 -74.253 1.00 82.62 201 ALA A C 1
ATOM 1603 O O . ALA A 1 201 ? 63.297 -15.699 -74.372 1.00 82.62 201 ALA A O 1
ATOM 1604 N N . ALA A 1 202 ? 64.206 -17.523 -75.315 1.00 85.50 202 ALA A N 1
ATOM 1605 C CA . ALA A 1 202 ? 64.056 -17.056 -76.691 1.00 85.50 202 ALA A CA 1
ATOM 1606 C C . ALA A 1 202 ? 62.582 -16.992 -77.132 1.00 85.50 202 ALA A C 1
ATOM 1608 O O . ALA A 1 202 ? 62.187 -16.028 -77.790 1.00 85.50 202 ALA A O 1
ATOM 1609 N N . HIS A 1 203 ? 61.768 -17.981 -76.745 1.00 87.31 203 HIS A N 1
ATOM 1610 C CA . HIS A 1 203 ? 60.338 -18.016 -77.055 1.00 87.31 203 HIS A CA 1
ATOM 1611 C C . HIS A 1 203 ? 59.571 -16.955 -76.253 1.00 87.31 203 HIS A C 1
ATOM 1613 O O . HIS A 1 203 ? 58.874 -16.127 -76.837 1.00 87.31 203 HIS A O 1
ATOM 1619 N N . LEU A 1 204 ? 59.807 -16.866 -74.940 1.00 86.50 204 LEU A N 1
ATOM 1620 C CA . LEU A 1 204 ? 59.180 -15.861 -74.073 1.00 86.50 204 LEU A CA 1
ATOM 1621 C C . LEU A 1 204 ? 59.506 -14.419 -74.483 1.00 86.50 204 LEU A C 1
ATOM 1623 O O . LEU A 1 204 ? 58.670 -13.533 -74.315 1.00 86.50 204 LEU A O 1
ATOM 1627 N N . ARG A 1 205 ? 60.686 -14.161 -75.066 1.00 86.69 205 ARG A N 1
ATOM 1628 C CA . ARG A 1 205 ? 61.018 -12.838 -75.620 1.00 86.69 205 ARG A CA 1
ATOM 1629 C C . ARG A 1 205 ? 60.128 -12.472 -76.813 1.00 86.69 205 ARG A C 1
ATOM 1631 O O . ARG A 1 205 ? 59.718 -11.319 -76.914 1.00 86.69 205 ARG A O 1
ATOM 1638 N N . LYS A 1 206 ? 59.816 -13.430 -77.694 1.00 88.06 206 LYS A N 1
ATOM 1639 C CA . LYS A 1 206 ? 58.913 -13.219 -78.841 1.00 88.06 206 LYS A CA 1
ATOM 1640 C C . LYS A 1 206 ? 57.471 -13.010 -78.374 1.00 88.06 206 LYS A C 1
ATOM 1642 O O . LYS A 1 206 ? 56.856 -12.013 -78.746 1.00 88.06 206 LYS A O 1
ATOM 1647 N N . VAL A 1 207 ? 56.983 -13.885 -77.492 1.00 89.50 207 VAL A N 1
ATOM 1648 C CA . VAL A 1 207 ? 55.637 -13.784 -76.904 1.00 89.50 207 VAL A CA 1
ATOM 1649 C C . VAL A 1 207 ? 55.474 -12.474 -76.129 1.00 89.50 207 VAL A C 1
ATOM 1651 O O . VAL A 1 207 ? 54.477 -11.781 -76.290 1.00 89.50 207 VAL A O 1
ATOM 1654 N N . GLY A 1 208 ? 56.480 -12.063 -75.353 1.00 88.25 208 GLY A N 1
ATOM 1655 C CA . GLY A 1 208 ? 56.447 -10.814 -74.588 1.00 88.25 208 GLY A CA 1
ATOM 1656 C C . GLY A 1 208 ? 56.345 -9.553 -75.453 1.00 88.25 208 GLY A C 1
ATOM 1657 O O . GLY A 1 208 ? 55.623 -8.620 -75.093 1.00 88.25 208 GLY A O 1
ATOM 1658 N N . LEU A 1 209 ? 57.013 -9.517 -76.614 1.00 89.62 209 LEU A N 1
ATOM 1659 C CA . LEU A 1 209 ? 56.852 -8.423 -77.582 1.00 89.62 209 LEU A CA 1
ATOM 1660 C C . LEU A 1 209 ? 55.426 -8.385 -78.136 1.00 89.62 209 LEU A C 1
ATOM 1662 O O . LEU A 1 209 ? 54.837 -7.310 -78.242 1.00 89.62 209 LEU A O 1
ATOM 1666 N N . LYS A 1 210 ? 54.853 -9.555 -78.433 1.00 90.38 210 LYS A N 1
ATOM 1667 C CA . LYS A 1 210 ? 53.498 -9.657 -78.966 1.00 90.38 210 LYS A CA 1
ATOM 1668 C C . LYS A 1 210 ? 52.434 -9.270 -77.939 1.00 90.38 210 LYS A C 1
ATOM 1670 O O . LYS A 1 210 ? 51.582 -8.442 -78.247 1.00 90.38 210 LYS A O 1
ATOM 1675 N N . ALA A 1 211 ? 52.562 -9.756 -76.707 1.00 88.69 211 ALA A N 1
ATOM 1676 C CA . ALA A 1 211 ? 51.731 -9.355 -75.574 1.00 88.69 211 ALA A CA 1
ATOM 1677 C C . ALA A 1 211 ? 51.785 -7.836 -75.343 1.00 88.69 211 ALA A C 1
ATOM 1679 O O . ALA A 1 211 ? 50.757 -7.205 -75.125 1.00 88.69 211 ALA A O 1
ATOM 1680 N N . THR A 1 212 ? 52.967 -7.219 -75.480 1.00 90.75 212 THR A N 1
ATOM 1681 C CA . THR A 1 212 ? 53.112 -5.756 -75.378 1.00 90.75 212 THR A CA 1
ATOM 1682 C C . THR A 1 212 ? 52.336 -5.026 -76.480 1.00 90.75 212 THR A C 1
ATOM 1684 O O . THR A 1 212 ? 51.723 -3.993 -76.2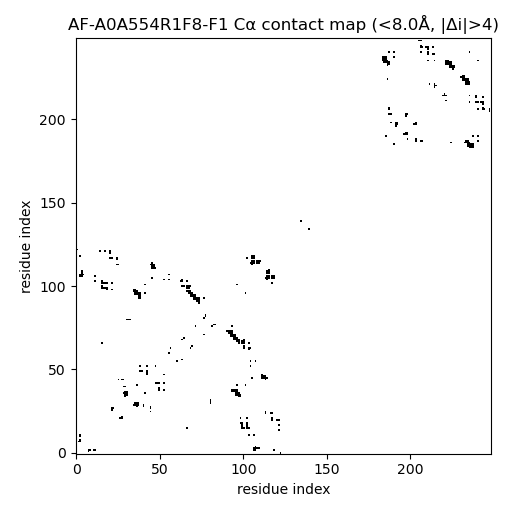17 1.00 90.75 212 THR A O 1
ATOM 1687 N N . THR A 1 213 ? 52.341 -5.541 -77.712 1.00 90.75 213 THR A N 1
ATOM 1688 C CA . THR A 1 213 ? 51.574 -4.962 -78.827 1.00 90.75 213 THR A CA 1
ATOM 1689 C C . THR A 1 213 ? 50.067 -5.110 -78.621 1.00 90.75 213 THR A C 1
ATOM 1691 O O . THR A 1 213 ? 49.349 -4.125 -78.776 1.00 90.75 213 THR A O 1
ATOM 1694 N N . ILE A 1 214 ? 49.600 -6.297 -78.220 1.00 86.88 214 ILE A N 1
ATOM 1695 C CA . ILE A 1 214 ? 48.180 -6.576 -77.936 1.00 86.88 214 ILE A CA 1
ATOM 1696 C C . ILE A 1 214 ? 47.680 -5.685 -76.792 1.00 86.88 214 ILE A C 1
ATOM 1698 O O . ILE A 1 214 ? 46.620 -5.067 -76.899 1.00 86.88 214 ILE A O 1
ATOM 1702 N N . ALA A 1 215 ? 48.484 -5.535 -75.735 1.00 85.94 215 ALA A N 1
ATOM 1703 C CA . ALA A 1 215 ? 48.183 -4.637 -74.627 1.00 85.94 215 ALA A CA 1
ATOM 1704 C C . ALA A 1 215 ? 48.060 -3.176 -75.093 1.00 85.94 215 ALA A C 1
ATOM 1706 O O . ALA A 1 215 ? 47.073 -2.521 -74.772 1.00 85.94 215 ALA A O 1
ATOM 1707 N N . LYS A 1 216 ? 48.993 -2.680 -75.923 1.00 88.19 216 LYS A N 1
ATOM 1708 C CA . LYS A 1 216 ? 48.928 -1.313 -76.475 1.00 88.19 216 LYS A CA 1
ATOM 1709 C C . LYS A 1 216 ? 47.703 -1.078 -77.360 1.00 88.19 216 LYS A C 1
ATOM 1711 O O . LYS A 1 216 ? 47.091 -0.022 -77.258 1.00 88.19 216 LYS A O 1
ATOM 1716 N N . GLN A 1 217 ? 47.349 -2.038 -78.214 1.00 86.44 217 GLN A N 1
ATOM 1717 C CA . GLN A 1 217 ? 46.157 -1.950 -79.070 1.00 86.44 217 GLN A CA 1
ATOM 1718 C C . GLN A 1 217 ? 44.862 -1.918 -78.255 1.00 86.44 217 GLN A C 1
ATOM 1720 O O . GLN A 1 217 ? 43.899 -1.277 -78.660 1.00 86.44 217 GLN A O 1
ATOM 1725 N N . SER A 1 218 ? 44.870 -2.561 -77.089 1.00 79.88 218 SER A N 1
ATOM 1726 C CA . SER A 1 218 ? 43.723 -2.645 -76.184 1.00 79.88 218 SER A CA 1
ATOM 1727 C C . SER A 1 218 ? 43.726 -1.567 -75.089 1.00 79.88 218 SER A C 1
ATOM 1729 O O . SER A 1 218 ? 42.907 -1.626 -74.179 1.00 79.88 218 SER A O 1
ATOM 1731 N N . GLY A 1 219 ? 44.655 -0.601 -75.138 1.00 81.25 219 GLY A N 1
ATOM 1732 C CA . GLY A 1 219 ? 44.758 0.484 -74.152 1.00 81.25 219 GLY A CA 1
ATOM 1733 C C . GLY A 1 219 ? 45.241 0.059 -72.758 1.00 81.25 219 GLY A C 1
ATOM 1734 O O . GLY A 1 219 ? 45.034 0.790 -71.795 1.00 81.25 219 GLY A O 1
ATOM 1735 N N . ILE A 1 220 ? 45.874 -1.110 -72.627 1.00 81.44 220 ILE A N 1
ATOM 1736 C CA . ILE A 1 220 ? 46.358 -1.650 -71.351 1.00 81.44 220 ILE A CA 1
ATOM 1737 C C . ILE A 1 220 ? 47.812 -1.251 -71.116 1.00 81.44 220 ILE A C 1
ATOM 1739 O O . ILE A 1 220 ? 48.710 -1.574 -71.900 1.00 81.44 220 ILE A O 1
ATOM 1743 N N . GLU A 1 221 ? 48.061 -0.616 -69.972 1.00 81.94 221 GLU A N 1
ATOM 1744 C CA . GLU A 1 221 ? 49.411 -0.345 -69.492 1.00 81.94 221 GLU A CA 1
ATOM 1745 C C . GLU A 1 221 ? 50.005 -1.546 -68.751 1.00 81.94 221 GLU A C 1
ATOM 1747 O O . GLU A 1 221 ? 49.336 -2.267 -68.012 1.00 81.94 221 GLU A O 1
ATOM 1752 N N . ALA A 1 222 ? 51.305 -1.766 -68.941 1.00 81.94 222 ALA A N 1
ATOM 1753 C CA . ALA A 1 222 ? 52.009 -2.865 -68.300 1.00 81.94 222 ALA A CA 1
ATOM 1754 C C . ALA A 1 222 ? 52.236 -2.586 -66.808 1.00 81.94 222 ALA A C 1
ATOM 1756 O O . ALA A 1 222 ? 52.917 -1.622 -66.451 1.00 81.94 222 ALA A O 1
ATOM 1757 N N . VAL A 1 223 ? 51.784 -3.489 -65.936 1.00 83.06 223 VAL A N 1
ATOM 1758 C CA . VAL A 1 223 ? 52.092 -3.424 -64.501 1.00 83.06 223 VAL A CA 1
ATOM 1759 C C . VAL A 1 223 ? 53.424 -4.124 -64.250 1.00 83.06 223 VAL A C 1
ATOM 1761 O O . VAL A 1 223 ? 53.649 -5.246 -64.704 1.00 83.06 223 VAL A O 1
ATOM 1764 N N . LYS A 1 224 ? 54.339 -3.473 -63.528 1.00 83.06 224 LYS A N 1
ATOM 1765 C CA . LYS A 1 224 ? 55.655 -4.039 -63.201 1.00 83.06 224 LYS A CA 1
ATOM 1766 C C . LYS A 1 224 ? 55.565 -4.939 -61.968 1.00 83.06 224 LYS A C 1
ATOM 1768 O O . LYS A 1 224 ? 55.315 -4.448 -60.871 1.00 83.06 224 LYS A O 1
ATOM 1773 N N . VAL A 1 225 ? 55.856 -6.227 -62.132 1.00 80.88 225 VAL A N 1
ATOM 1774 C CA . VAL A 1 225 ? 55.938 -7.213 -61.042 1.00 80.88 225 VAL A CA 1
ATOM 1775 C C . VAL A 1 225 ? 57.401 -7.587 -60.801 1.00 80.88 225 VAL A C 1
ATOM 1777 O O . VAL A 1 225 ? 58.192 -7.703 -61.739 1.00 80.88 225 VAL A O 1
ATOM 1780 N N . SER A 1 226 ? 57.784 -7.736 -59.532 1.00 76.88 226 SER A N 1
ATOM 1781 C CA . SER A 1 226 ? 59.141 -8.134 -59.147 1.00 76.88 226 SER A CA 1
ATOM 1782 C C . SER A 1 226 ? 59.319 -9.648 -59.280 1.00 76.88 226 SER A C 1
ATOM 1784 O O . SER A 1 226 ? 58.544 -10.413 -58.712 1.00 76.88 226 SER A O 1
ATOM 1786 N N . HIS A 1 227 ? 60.349 -10.082 -60.002 1.00 73.56 227 HIS A N 1
ATOM 1787 C CA . HIS A 1 227 ? 60.735 -11.477 -60.174 1.00 73.56 227 HIS A CA 1
ATOM 1788 C C . HIS A 1 227 ? 62.174 -11.680 -59.694 1.00 73.56 227 HIS A C 1
ATOM 1790 O O . HIS A 1 227 ? 63.091 -10.996 -60.147 1.00 73.56 227 HIS A O 1
ATOM 1796 N N . GLN A 1 228 ? 62.396 -12.668 -58.825 1.00 71.25 228 GLN A N 1
ATOM 1797 C CA . GLN A 1 228 ? 63.689 -12.892 -58.159 1.00 71.25 228 GLN A CA 1
ATOM 1798 C C . GLN A 1 228 ? 64.862 -13.102 -59.136 1.00 71.25 228 GLN A C 1
ATOM 1800 O O . GLN A 1 228 ? 65.968 -12.655 -58.865 1.00 71.25 228 GLN A O 1
ATOM 1805 N N . ILE A 1 229 ? 64.615 -13.735 -60.288 1.00 70.12 229 ILE A N 1
ATOM 1806 C CA . ILE A 1 229 ? 65.655 -14.051 -61.292 1.00 70.12 229 ILE A CA 1
ATOM 1807 C C . ILE A 1 229 ? 65.841 -12.936 -62.339 1.00 70.12 229 ILE A C 1
ATOM 1809 O O . ILE A 1 229 ? 66.932 -12.762 -62.868 1.00 70.12 229 ILE A O 1
ATOM 1813 N N . TYR A 1 230 ? 64.786 -12.177 -62.658 1.00 68.88 230 TYR A N 1
ATOM 1814 C CA . TYR A 1 230 ? 64.758 -11.289 -63.836 1.00 68.88 230 TYR A CA 1
ATOM 1815 C C . TYR A 1 230 ? 64.556 -9.808 -63.481 1.00 68.88 230 TYR A C 1
ATOM 1817 O O . TYR A 1 230 ? 64.436 -8.968 -64.372 1.00 68.88 230 TYR A O 1
ATOM 1825 N N . GLY A 1 231 ? 64.501 -9.463 -62.192 1.00 80.31 231 GLY A N 1
ATOM 1826 C CA . GLY A 1 231 ? 64.207 -8.104 -61.743 1.00 80.31 231 GLY A CA 1
ATOM 1827 C C . GLY A 1 231 ? 62.743 -7.726 -61.988 1.00 80.31 231 GLY A C 1
ATOM 1828 O O . GLY A 1 231 ? 61.840 -8.509 -61.711 1.00 80.31 231 GLY A O 1
ATOM 1829 N N . LYS A 1 232 ? 62.473 -6.513 -62.485 1.00 82.81 232 LYS A N 1
ATOM 1830 C CA . LYS A 1 232 ? 61.101 -6.022 -62.725 1.00 82.81 232 LYS A CA 1
ATOM 1831 C C . LYS A 1 232 ? 60.613 -6.396 -64.126 1.00 82.81 232 LYS A C 1
ATOM 1833 O O . LYS A 1 232 ? 61.059 -5.810 -65.113 1.00 82.81 232 LYS A O 1
ATOM 1838 N N . VAL A 1 233 ? 59.650 -7.309 -64.208 1.00 82.75 233 VAL A N 1
ATOM 1839 C CA . VAL A 1 233 ? 59.046 -7.777 -65.467 1.00 82.75 233 VAL A CA 1
ATOM 1840 C C . VAL A 1 233 ? 57.651 -7.190 -65.670 1.00 82.75 233 VAL A C 1
ATOM 1842 O O . VAL A 1 233 ? 56.981 -6.807 -64.712 1.00 82.75 233 VAL A O 1
ATOM 1845 N N . ASN A 1 234 ? 57.215 -7.086 -66.926 1.00 87.69 234 ASN A N 1
ATOM 1846 C CA . ASN A 1 234 ? 55.841 -6.692 -67.234 1.00 87.69 234 ASN A CA 1
ATOM 1847 C C . ASN A 1 234 ? 54.884 -7.834 -66.883 1.00 87.69 234 ASN A C 1
ATOM 1849 O O . ASN A 1 234 ? 55.172 -9.000 -67.160 1.00 87.69 234 ASN A O 1
ATOM 1853 N N . SER A 1 235 ? 53.737 -7.470 -66.329 1.00 87.44 235 SER A N 1
ATOM 1854 C CA . SER A 1 235 ? 52.582 -8.335 -66.156 1.00 87.44 235 SER A CA 1
ATOM 1855 C C . SER A 1 235 ? 51.400 -7.778 -66.937 1.00 87.44 235 SER A C 1
ATOM 1857 O O . SER A 1 235 ? 51.274 -6.559 -67.089 1.00 87.44 235 SER A O 1
ATOM 1859 N N . TYR A 1 236 ? 50.575 -8.690 -67.434 1.00 87.25 236 TYR A N 1
ATOM 1860 C CA . TYR A 1 236 ? 49.358 -8.414 -68.189 1.00 87.25 236 TYR A CA 1
ATOM 1861 C C . TYR A 1 236 ? 48.259 -9.395 -67.758 1.00 87.25 236 TYR A C 1
ATOM 1863 O O . TYR A 1 236 ? 48.599 -10.464 -67.235 1.00 87.25 236 TYR A O 1
ATOM 1871 N N . PRO A 1 237 ? 46.976 -9.070 -67.994 1.00 85.62 237 PRO A N 1
ATOM 1872 C CA . PRO A 1 237 ? 45.867 -9.996 -67.787 1.00 85.62 237 PRO A CA 1
ATOM 1873 C C . PRO A 1 237 ? 46.051 -11.327 -68.534 1.00 85.62 237 PRO A C 1
ATOM 1875 O O . PRO A 1 237 ? 46.638 -11.352 -69.617 1.00 85.62 237 PRO A O 1
ATOM 1878 N N . ALA A 1 238 ? 45.500 -12.416 -67.997 1.00 84.44 238 ALA A N 1
ATOM 1879 C CA . ALA A 1 238 ? 45.568 -13.764 -68.572 1.00 84.44 238 ALA A CA 1
ATOM 1880 C C . ALA A 1 238 ? 45.186 -13.812 -70.061 1.00 84.44 238 ALA A C 1
ATOM 1882 O O . ALA A 1 238 ? 45.902 -14.411 -70.858 1.00 84.44 238 ALA A O 1
ATOM 1883 N N . TRP A 1 239 ? 44.121 -13.106 -70.450 1.00 85.25 239 TRP A N 1
ATOM 1884 C CA . TRP A 1 239 ? 43.637 -13.076 -71.833 1.00 85.25 239 TRP A CA 1
ATOM 1885 C C . TRP A 1 239 ? 44.641 -12.446 -72.817 1.00 85.25 239 TRP A C 1
ATOM 1887 O O . TRP A 1 239 ? 44.696 -12.827 -73.985 1.00 85.25 239 TRP A O 1
ATOM 1897 N N . VAL A 1 240 ? 45.481 -11.504 -72.362 1.00 87.19 240 VAL A N 1
ATOM 1898 C CA . VAL A 1 240 ? 46.539 -10.910 -73.201 1.00 87.19 240 VAL A CA 1
ATOM 1899 C C . VAL A 1 240 ? 47.613 -11.954 -73.499 1.00 87.19 240 VAL A C 1
ATOM 1901 O O . VAL A 1 240 ? 48.143 -12.004 -74.610 1.00 87.19 240 VAL A O 1
ATOM 1904 N N . TRP A 1 241 ? 47.938 -12.792 -72.511 1.00 89.69 241 TRP A N 1
ATOM 1905 C CA . TRP A 1 241 ? 48.890 -13.881 -72.691 1.00 89.69 241 TRP A CA 1
ATOM 1906 C C . TRP A 1 241 ? 48.325 -14.985 -73.574 1.00 89.69 241 TRP A C 1
ATOM 1908 O O . TRP A 1 241 ? 49.032 -15.422 -74.475 1.00 89.69 241 TRP A O 1
ATOM 1918 N N . GLU A 1 242 ? 47.065 -15.372 -73.384 1.00 86.75 242 GLU A N 1
ATOM 1919 C CA . GLU A 1 242 ? 46.386 -16.379 -74.208 1.00 86.75 242 GLU A CA 1
ATOM 1920 C C . GLU A 1 242 ? 46.501 -16.058 -75.707 1.00 86.75 242 GLU A C 1
ATOM 1922 O O . GLU A 1 242 ? 47.007 -16.868 -76.486 1.00 86.75 242 GLU A O 1
ATOM 1927 N N . LEU A 1 243 ? 46.158 -14.825 -76.098 1.00 86.81 243 LEU A N 1
ATOM 1928 C CA . LEU A 1 243 ? 46.288 -14.356 -77.481 1.00 86.81 243 LEU A CA 1
ATOM 1929 C C . LEU A 1 243 ? 47.748 -14.329 -77.956 1.00 86.81 243 LEU A C 1
ATOM 1931 O O . LEU A 1 243 ? 48.058 -14.738 -79.075 1.00 86.81 243 LEU A O 1
ATOM 1935 N N . ALA A 1 244 ? 48.669 -13.864 -77.108 1.00 90.75 244 ALA A N 1
ATOM 1936 C CA . ALA A 1 244 ? 50.079 -13.761 -77.471 1.00 90.75 244 ALA A CA 1
ATOM 1937 C C . ALA A 1 244 ? 50.748 -15.131 -77.680 1.00 90.75 244 ALA A C 1
ATOM 1939 O O . ALA A 1 244 ? 51.603 -15.253 -78.556 1.00 90.75 244 ALA A O 1
ATOM 1940 N N . PHE A 1 245 ? 50.384 -16.148 -76.892 1.00 89.12 245 PHE A N 1
ATOM 1941 C CA . PHE A 1 245 ? 50.890 -17.516 -77.050 1.00 89.12 245 PHE A CA 1
ATOM 1942 C C . PHE A 1 245 ? 50.255 -18.235 -78.247 1.00 89.12 245 PHE A C 1
ATOM 1944 O O . PHE A 1 245 ? 50.953 -18.989 -78.928 1.00 89.12 245 PHE A O 1
ATOM 1951 N N . ALA A 1 246 ? 48.983 -17.963 -78.555 1.00 86.25 246 ALA A N 1
ATOM 1952 C CA . ALA A 1 246 ? 48.315 -18.502 -79.739 1.00 86.25 246 ALA A CA 1
ATOM 1953 C C . ALA A 1 246 ? 48.937 -17.992 -81.054 1.00 86.25 246 ALA A C 1
ATOM 1955 O O . ALA A 1 246 ? 49.059 -18.749 -82.010 1.00 86.25 246 ALA A O 1
ATOM 1956 N N . GLU A 1 247 ? 49.380 -16.730 -81.102 1.00 85.50 247 GLU A N 1
ATOM 1957 C CA . GLU A 1 247 ? 49.992 -16.141 -82.305 1.00 85.50 247 GLU A CA 1
ATOM 1958 C C . GLU A 1 247 ? 51.477 -16.494 -82.515 1.00 85.50 247 GLU A C 1
ATOM 1960 O O . GLU A 1 247 ? 52.023 -16.241 -83.589 1.00 85.50 247 GLU A O 1
ATOM 1965 N N . VAL A 1 248 ? 52.159 -17.017 -81.490 1.00 81.06 248 VAL A N 1
ATOM 1966 C CA . VAL A 1 248 ? 53.611 -17.298 -81.511 1.00 81.06 248 VAL A CA 1
ATOM 1967 C C . VAL A 1 248 ? 53.920 -18.807 -81.448 1.00 81.06 248 VAL A C 1
ATOM 1969 O O . VAL A 1 248 ? 55.098 -19.178 -81.502 1.00 81.06 248 VAL A O 1
ATOM 1972 N N . SER A 1 249 ? 52.889 -19.659 -81.342 1.00 59.50 249 SER A N 1
ATOM 1973 C CA . SER A 1 249 ? 53.000 -21.129 -81.420 1.00 59.50 249 SER A CA 1
ATOM 1974 C C . SER A 1 249 ? 53.452 -21.620 -82.791 1.00 59.50 249 SER A C 1
ATOM 1976 O O . SER A 1 249 ? 53.002 -21.054 -83.810 1.00 59.50 249 SER A O 1
#

Sequence (249 aa):
MDLTIPAARTQRDTLAARTEVLDKVKVLSLLPDDMHATTEQVATFFEVDVEAIRWHVKMNREELESDGYRIVTRSIFETEFGSLSNLSPQARQIALFNRRAMTRLAMLFRDSPVARQVRSHLLDIEERAATPKPKSEFDILRGMIDQLEESRREASEAKALAIKSEAQSAKTEARLDAIEGRHDWFAGLGYARLHDLNTSAAHLRKVGLKATTIAKQSGIEAVKVSHQIYGKVNSYPAWVWELAFAEVS

Secondary structure (DSSP, 8-state):
--SSSGGGHHHHHHHTT-THHHHHHS-----TTSSEEEHHHHHHHHT--HHHHHHHHHHSHHHHHHTT-EEEEHHHHHHHH---TTS-TT-SEEEEEEHHHHHHHHHH-SS-HHHHHHHHHHHHHHHHHHSPPPPPHHHHHHHHHHHHHHHHHHHHHHHHHHHHHHHHHHHHHHHHHHHHTTTTEEEHHHHHHHTT----HHHHHHHHHHHHHHHHHTTPPPEEEEETTTEEEEEEEHHHHHHHHHTT-

Mean predicted aligned error: 15.83 Å